Protein AF-A0A7V0SCR7-F1 (afdb_monomer_lite)

pLDDT: mean 90.6, std 8.62, range [43.25, 98.62]

Secondary structure (DSSP, 8-state):
-------HHHHHHHHHHHHHHHHHHHHHHHHHHHHHHHHSPP----GGGEEEETTEEEES-HHHHHHHHHH--S--SS-EEEEEPPTT--HHHHHHHHT--HHHHHHH-TT--SS---TT-EEEEESSSEEEEEESSHHHHHHHHHHH-TT---BSS-S-BTTBTT---S-EEEEEETPPPS---HHHHHHHHHHTTS--SSSS-EEEE-SEEEE-SSSSSEEEE-S-EEE--TTPPP--SSS------EEETTTEEE-

Structure (mmCIF, N/CA/C/O backbone):
data_AF-A0A7V0SCR7-F1
#
_entry.id   AF-A0A7V0SCR7-F1
#
loop_
_atom_site.group_PDB
_atom_site.id
_atom_site.type_symbol
_atom_site.label_atom_id
_atom_site.label_alt_id
_atom_site.label_comp_id
_atom_site.label_asym_id
_atom_site.label_entity_id
_atom_site.label_seq_id
_atom_site.pdbx_PDB_ins_code
_atom_site.Cartn_x
_atom_site.Cartn_y
_atom_site.Cartn_z
_atom_site.occupancy
_atom_site.B_iso_or_equiv
_atom_site.auth_seq_id
_atom_site.auth_comp_id
_atom_site.auth_asym_id
_atom_site.auth_atom_id
_atom_site.pdbx_PDB_model_num
ATOM 1 N N . MET A 1 1 ? -61.428 8.147 22.302 1.00 43.25 1 MET A N 1
ATOM 2 C CA . MET A 1 1 ? -60.201 7.477 21.818 1.00 43.25 1 MET A CA 1
ATOM 3 C C . MET A 1 1 ? -59.392 7.058 23.033 1.00 43.25 1 MET A C 1
ATOM 5 O O . MET A 1 1 ? -58.998 7.913 23.813 1.00 43.25 1 MET A O 1
ATOM 9 N N . ASN A 1 2 ? -59.268 5.748 23.244 1.00 49.16 2 ASN A N 1
ATOM 10 C CA . ASN A 1 2 ? -58.712 5.132 24.448 1.00 49.16 2 ASN A CA 1
ATOM 11 C C . ASN A 1 2 ? -57.195 5.351 24.513 1.00 49.16 2 ASN A C 1
ATOM 13 O O . ASN A 1 2 ? -56.444 4.700 23.790 1.00 49.16 2 ASN A O 1
ATOM 17 N N . GLY A 1 3 ? -56.750 6.280 25.360 1.00 61.94 3 GLY A N 1
ATOM 18 C CA . GLY A 1 3 ? -55.342 6.384 25.734 1.00 61.94 3 GLY A CA 1
ATOM 19 C C . GLY A 1 3 ? -54.928 5.171 26.569 1.00 61.94 3 GLY A C 1
ATOM 20 O O . GLY A 1 3 ? -55.723 4.671 27.363 1.00 61.94 3 GLY A O 1
ATOM 21 N N . LEU A 1 4 ? -53.699 4.685 26.376 1.00 66.06 4 LEU A N 1
ATOM 22 C CA . LEU A 1 4 ? -53.120 3.595 27.172 1.00 66.06 4 LEU A CA 1
ATOM 23 C C . LEU A 1 4 ? -53.337 3.852 28.683 1.00 66.06 4 LEU A C 1
ATOM 25 O O . LEU A 1 4 ? -53.069 4.969 29.135 1.00 66.06 4 LEU A O 1
ATOM 29 N N . PRO A 1 5 ? -53.782 2.856 29.478 1.00 78.19 5 PRO A N 1
ATOM 30 C CA . PRO A 1 5 ? -54.104 3.032 30.894 1.00 78.19 5 PRO A CA 1
ATOM 31 C C . PRO A 1 5 ? -52.823 3.065 31.744 1.00 78.19 5 PRO A C 1
ATOM 33 O O . PRO A 1 5 ? -52.526 2.133 32.485 1.00 78.19 5 PRO A O 1
ATOM 36 N N . ILE A 1 6 ? -52.028 4.130 31.607 1.00 84.00 6 ILE A N 1
ATOM 37 C CA . ILE A 1 6 ? -50.783 4.320 32.359 1.00 84.00 6 ILE A CA 1
ATOM 38 C C . ILE A 1 6 ? -51.028 5.332 33.485 1.00 84.00 6 ILE A C 1
ATOM 40 O O . ILE A 1 6 ? -51.294 6.509 33.244 1.00 84.00 6 ILE A O 1
ATOM 44 N N . THR A 1 7 ? -50.923 4.881 34.735 1.00 89.56 7 THR A N 1
ATOM 45 C CA . THR A 1 7 ? -51.079 5.724 35.931 1.00 89.56 7 THR A CA 1
ATOM 46 C C . THR A 1 7 ? -49.854 6.616 36.165 1.00 89.56 7 THR A C 1
ATOM 48 O O . THR A 1 7 ? -48.736 6.296 35.753 1.00 89.56 7 THR A O 1
ATOM 51 N N . ARG A 1 8 ? -50.015 7.723 36.908 1.00 87.44 8 ARG A N 1
ATOM 52 C CA . ARG A 1 8 ? -48.883 8.590 37.307 1.00 87.44 8 ARG A CA 1
ATOM 53 C C . ARG A 1 8 ? -47.791 7.827 38.069 1.00 87.44 8 ARG A C 1
ATOM 55 O O . ARG A 1 8 ? -46.612 8.128 37.892 1.00 87.44 8 ARG A O 1
ATOM 62 N N . TYR A 1 9 ? -48.175 6.828 38.865 1.00 85.88 9 TYR A N 1
ATOM 63 C CA . TYR A 1 9 ? -47.244 5.940 39.564 1.00 85.88 9 TYR A CA 1
ATOM 64 C C . TYR A 1 9 ? -46.409 5.107 38.580 1.00 85.88 9 TYR A C 1
ATOM 66 O O . TYR A 1 9 ? -45.181 5.110 38.664 1.00 85.88 9 TYR A O 1
ATOM 74 N N . GLN A 1 10 ? -47.053 4.476 37.591 1.00 90.12 10 GLN A N 1
ATOM 75 C CA . GLN A 1 10 ? -46.365 3.718 36.538 1.00 90.12 10 GLN A CA 1
ATOM 76 C C . GLN A 1 10 ? -45.422 4.609 35.716 1.00 90.12 10 GLN A C 1
ATOM 78 O O . GLN A 1 10 ? -44.288 4.217 35.455 1.00 90.12 10 GLN A O 1
ATOM 83 N N . ILE A 1 11 ? -45.829 5.841 35.383 1.00 90.44 11 ILE A N 1
ATOM 84 C CA . ILE A 1 11 ? -44.953 6.819 34.711 1.00 90.44 11 ILE A CA 1
ATOM 85 C C . ILE A 1 11 ? -43.717 7.136 35.570 1.00 90.44 11 ILE A C 1
ATOM 87 O O . ILE A 1 11 ? -42.610 7.240 35.040 1.00 90.44 11 ILE A O 1
ATOM 91 N N . GLY A 1 12 ? -43.882 7.287 36.888 1.00 92.12 12 GLY A N 1
ATOM 92 C CA . GLY A 1 12 ? -42.776 7.508 37.825 1.00 92.12 12 GLY A CA 1
ATOM 93 C C . GLY A 1 12 ? -41.778 6.347 37.854 1.00 92.12 12 GLY A C 1
ATOM 94 O O . GLY A 1 12 ? -40.575 6.579 37.734 1.00 92.12 12 GLY A O 1
ATOM 95 N N . GLN A 1 13 ? -42.276 5.109 37.932 1.00 92.94 13 GLN A N 1
ATOM 96 C CA . GLN A 1 13 ? -41.451 3.895 37.901 1.00 92.94 13 GLN A CA 1
ATOM 97 C C . GLN A 1 13 ? -40.692 3.752 36.576 1.00 92.94 13 GLN A C 1
ATOM 99 O O . GLN A 1 13 ? -39.483 3.535 36.584 1.00 92.94 13 GLN A O 1
ATOM 104 N N . ILE A 1 14 ? -41.360 3.978 35.439 1.00 92.31 14 ILE A N 1
ATOM 105 C CA . ILE A 1 14 ? -40.722 3.957 34.114 1.00 92.31 14 ILE A CA 1
ATOM 106 C C . ILE A 1 14 ? -39.592 4.993 34.040 1.0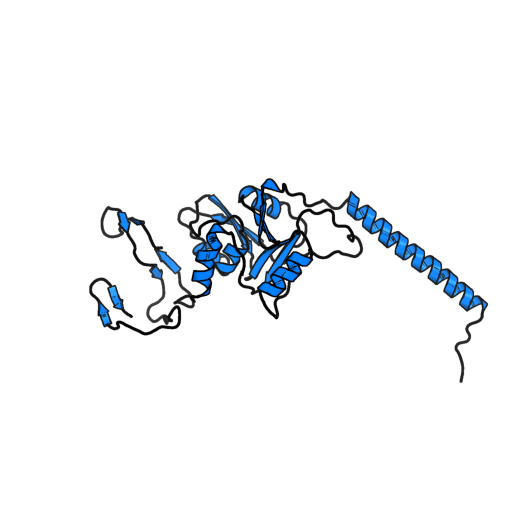0 92.31 14 ILE A C 1
ATOM 108 O O . ILE A 1 14 ? -38.489 4.670 33.602 1.00 92.31 14 ILE A O 1
ATOM 112 N N . LYS A 1 15 ? -39.823 6.228 34.510 1.00 93.25 15 LYS A N 1
ATOM 113 C CA . LYS A 1 15 ? -38.784 7.274 34.544 1.00 93.25 15 LYS A CA 1
ATOM 114 C C . LYS A 1 15 ? -37.595 6.879 35.420 1.00 93.25 15 LYS A C 1
ATOM 116 O O . LYS A 1 15 ? -36.457 7.157 35.047 1.00 93.25 15 LYS A O 1
ATOM 121 N N . LEU A 1 16 ? -37.841 6.252 36.568 1.00 93.44 16 LEU A N 1
ATOM 122 C CA . LEU A 1 16 ? -36.792 5.799 37.478 1.00 93.44 16 LEU A CA 1
ATOM 123 C C . LEU A 1 16 ? -35.962 4.664 36.860 1.00 93.44 16 LEU A C 1
ATOM 125 O O . LEU A 1 16 ? -34.735 4.751 36.838 1.00 93.44 16 LEU A O 1
ATOM 129 N N . MET A 1 17 ? -36.621 3.650 36.292 1.00 94.00 17 MET A N 1
ATOM 130 C CA . MET A 1 17 ? -35.954 2.549 35.591 1.00 94.00 17 MET A CA 1
ATOM 131 C C . MET A 1 17 ? -35.138 3.048 34.398 1.00 94.00 17 MET A C 1
ATOM 133 O O . MET A 1 17 ? -34.000 2.624 34.227 1.00 94.00 17 MET A O 1
ATOM 137 N N . LEU A 1 18 ? -35.668 3.991 33.612 1.00 94.69 18 LEU A N 1
ATOM 138 C CA . LEU A 1 18 ? -34.927 4.620 32.517 1.00 94.69 18 LEU A CA 1
ATOM 139 C C . LEU A 1 18 ? -33.677 5.346 33.023 1.00 94.69 18 LEU A C 1
ATOM 141 O O . LEU A 1 18 ? -32.608 5.177 32.444 1.00 94.69 18 LEU A O 1
ATOM 145 N N . ARG A 1 19 ? -33.776 6.115 34.116 1.00 95.81 19 ARG A N 1
ATOM 146 C CA . ARG A 1 19 ? -32.619 6.810 34.709 1.00 95.81 19 ARG A CA 1
ATOM 147 C C . ARG A 1 19 ? -31.531 5.831 35.141 1.00 95.81 19 ARG A C 1
ATOM 149 O O . ARG A 1 19 ? -30.381 6.007 34.748 1.00 95.81 19 ARG A O 1
ATOM 156 N N . TYR A 1 20 ? -31.878 4.794 35.904 1.00 96.50 20 TYR A N 1
ATOM 157 C CA . TYR A 1 20 ? -30.898 3.793 36.335 1.00 96.50 20 TYR A CA 1
ATOM 158 C C . TYR A 1 20 ? -30.359 2.964 35.171 1.00 96.50 20 TYR A C 1
ATOM 160 O O . TYR A 1 20 ? -29.166 2.680 35.140 1.00 96.50 20 TYR A O 1
ATOM 168 N N . GLY A 1 21 ? -31.196 2.640 34.185 1.00 95.88 21 GLY A N 1
ATOM 169 C CA . GLY A 1 21 ? -30.775 1.967 32.961 1.00 95.88 21 GLY A CA 1
ATOM 170 C C . GLY A 1 21 ? -29.743 2.784 32.185 1.00 95.88 21 GLY A C 1
ATOM 171 O O . GLY A 1 21 ? -28.695 2.259 31.822 1.00 95.88 21 GLY A O 1
ATOM 172 N N . VAL A 1 22 ? -29.980 4.087 31.996 1.00 96.56 22 VAL A N 1
ATOM 173 C CA . VAL A 1 22 ? -29.017 4.996 31.351 1.00 96.56 22 VAL A CA 1
ATOM 174 C C . VAL A 1 22 ? -27.725 5.096 32.162 1.00 96.56 22 VAL A C 1
ATOM 176 O O . VAL A 1 22 ? -26.645 4.989 31.587 1.00 96.56 22 VAL A O 1
ATOM 179 N N . MET A 1 23 ? -27.808 5.242 33.488 1.00 96.19 23 MET A N 1
ATOM 180 C CA . MET A 1 23 ? -26.623 5.281 34.354 1.00 96.19 23 MET A CA 1
ATOM 181 C C . MET A 1 23 ? -25.809 3.986 34.284 1.00 96.19 23 MET A C 1
ATOM 183 O O . MET A 1 23 ? -24.586 4.043 34.183 1.00 96.19 23 MET A O 1
ATOM 187 N N . ALA A 1 24 ? -26.466 2.825 34.284 1.00 96.06 24 ALA A N 1
ATOM 188 C CA . ALA A 1 24 ? -25.807 1.531 34.146 1.00 96.06 24 ALA A CA 1
ATOM 189 C C . ALA A 1 24 ? -25.135 1.385 32.771 1.00 96.06 24 ALA A C 1
ATOM 191 O O . ALA A 1 24 ? -23.988 0.952 32.694 1.00 96.06 24 ALA A O 1
ATOM 192 N N . LEU A 1 25 ? -25.804 1.805 31.691 1.00 95.56 25 LEU A N 1
ATOM 193 C CA . LEU A 1 25 ? -25.227 1.804 30.344 1.00 95.56 25 LEU A CA 1
ATOM 194 C C . LEU A 1 25 ? -24.000 2.717 30.247 1.00 95.56 25 LEU A C 1
ATOM 196 O O . LEU A 1 25 ? -22.981 2.308 29.690 1.00 95.56 25 LEU A O 1
ATOM 200 N N . LEU A 1 26 ? -24.067 3.922 30.820 1.00 94.94 26 LEU A N 1
ATOM 201 C CA . LEU A 1 26 ? -22.923 4.831 30.896 1.00 94.94 26 LEU A CA 1
ATOM 202 C C . LEU A 1 26 ? -21.786 4.216 31.719 1.00 94.94 26 LEU A C 1
ATOM 204 O O . LEU A 1 26 ? -20.639 4.259 31.285 1.00 94.94 26 LEU A O 1
ATOM 208 N N . ALA A 1 27 ? -22.084 3.590 32.860 1.00 95.06 27 ALA A N 1
ATOM 209 C CA . ALA A 1 27 ? -21.079 2.919 33.679 1.00 95.06 27 ALA A CA 1
ATOM 210 C C . ALA A 1 27 ? -20.377 1.793 32.905 1.00 95.06 27 ALA A C 1
ATOM 212 O O . ALA A 1 27 ? -19.150 1.758 32.872 1.00 95.06 27 ALA A O 1
ATOM 213 N N . VAL A 1 28 ? -21.127 0.926 32.216 1.00 95.25 28 VAL A N 1
ATOM 214 C CA . VAL A 1 28 ? -20.565 -0.129 31.353 1.00 95.25 28 VAL A CA 1
ATOM 215 C C . VAL A 1 28 ? -19.709 0.472 30.238 1.00 95.25 28 VAL A C 1
ATOM 217 O O . VAL A 1 28 ? -18.611 -0.015 29.974 1.00 95.25 28 VAL A O 1
ATOM 220 N N . PHE A 1 29 ? -20.171 1.553 29.608 1.00 92.75 29 PHE A N 1
ATOM 221 C CA . PHE A 1 29 ? -19.419 2.269 28.581 1.00 92.75 29 PHE A CA 1
ATOM 222 C C . PHE A 1 29 ? -18.075 2.803 29.105 1.00 92.75 29 PHE A C 1
ATOM 224 O O . PHE A 1 29 ? -17.031 2.532 28.504 1.00 92.75 29 PHE A O 1
ATOM 231 N N . PHE A 1 30 ? -18.070 3.520 30.232 1.00 92.69 30 PHE A N 1
ATOM 232 C CA . PHE A 1 30 ? -16.849 4.080 30.818 1.00 92.69 30 PHE A CA 1
ATOM 233 C C . PHE A 1 30 ? -15.910 2.991 31.341 1.00 92.69 30 PHE A C 1
ATOM 235 O O . PHE A 1 30 ? -14.725 3.008 31.010 1.00 92.69 30 PHE A O 1
ATOM 242 N N . LEU A 1 31 ? -16.429 2.009 32.085 1.00 94.06 31 LEU A N 1
ATOM 243 C CA . LEU A 1 31 ? -15.642 0.882 32.592 1.00 94.06 31 LEU A CA 1
ATOM 244 C C . LEU A 1 31 ? -15.024 0.075 31.450 1.00 94.06 31 LEU A C 1
ATOM 246 O O . LEU A 1 31 ? -13.850 -0.277 31.523 1.00 94.06 31 LEU A O 1
ATOM 250 N N . GLY A 1 32 ? -15.770 -0.160 30.369 1.00 91.38 32 GLY A N 1
ATOM 251 C CA . GLY A 1 32 ? -15.252 -0.835 29.184 1.00 91.38 32 GLY A CA 1
ATOM 252 C C . GLY A 1 32 ? -14.115 -0.061 28.508 1.00 91.38 32 GLY A C 1
ATOM 253 O O . GLY A 1 32 ? -13.118 -0.667 28.124 1.00 91.38 32 GLY A O 1
ATOM 254 N N . ASN A 1 33 ? -14.208 1.272 28.415 1.00 92.12 33 ASN A N 1
ATOM 255 C CA . ASN A 1 33 ? -13.116 2.103 27.890 1.00 92.12 33 ASN A CA 1
ATOM 256 C C . ASN A 1 33 ? -11.888 2.121 28.819 1.00 92.12 33 ASN A C 1
ATOM 258 O O . ASN A 1 33 ? -10.761 2.060 28.333 1.00 92.12 33 ASN A O 1
ATOM 262 N N . ILE A 1 34 ? -12.076 2.159 30.143 1.00 90.69 34 ILE A N 1
ATOM 263 C CA . ILE A 1 34 ? -10.973 2.066 31.116 1.00 90.69 34 ILE A CA 1
ATOM 264 C C . ILE A 1 34 ? -10.284 0.703 31.009 1.00 90.69 34 ILE A C 1
ATOM 266 O O . ILE A 1 34 ? -9.062 0.635 30.889 1.00 90.69 34 ILE A O 1
ATOM 270 N N . ALA A 1 35 ? -11.061 -0.381 30.988 1.00 90.19 35 ALA A N 1
ATOM 271 C CA . ALA A 1 35 ? -10.536 -1.727 30.800 1.00 90.19 35 ALA A CA 1
ATOM 272 C C . ALA A 1 35 ? -9.748 -1.826 29.486 1.00 90.19 35 ALA A C 1
ATOM 274 O O . ALA A 1 35 ? -8.640 -2.358 29.468 1.00 90.19 35 ALA A O 1
ATOM 275 N N . ALA A 1 36 ? -10.257 -1.246 28.399 1.00 87.25 36 ALA A N 1
ATOM 276 C CA . ALA A 1 36 ? -9.547 -1.217 27.130 1.00 87.25 36 ALA A CA 1
ATOM 277 C C . ALA A 1 36 ? -8.198 -0.480 27.205 1.00 87.25 36 ALA A C 1
ATOM 279 O O . ALA A 1 36 ? -7.220 -0.968 26.647 1.00 87.25 36 ALA A O 1
ATOM 280 N N . LEU A 1 37 ? -8.109 0.647 27.920 1.00 87.19 37 LEU A N 1
ATOM 281 C CA . LEU A 1 37 ? -6.851 1.391 28.103 1.00 87.19 37 LEU A CA 1
ATOM 282 C C . LEU A 1 37 ? -5.767 0.595 28.852 1.00 87.19 37 LEU A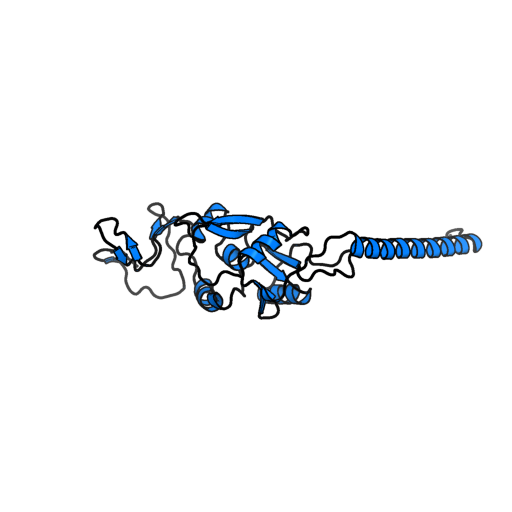 C 1
ATOM 284 O O . LEU A 1 37 ? -4.573 0.856 28.653 1.00 87.19 37 LEU A O 1
ATOM 288 N N . ILE A 1 38 ? -6.186 -0.335 29.715 1.00 87.44 38 ILE A N 1
ATOM 289 C CA . ILE A 1 38 ? -5.314 -1.158 30.561 1.00 87.44 38 ILE A CA 1
ATOM 290 C C . ILE A 1 38 ? -4.929 -2.460 29.852 1.00 87.44 38 ILE A C 1
ATOM 292 O O . ILE A 1 38 ? -3.752 -2.809 29.808 1.00 87.44 38 ILE A O 1
ATOM 296 N N . PHE A 1 39 ? -5.908 -3.177 29.298 1.00 87.69 39 PHE A N 1
ATOM 297 C CA . PHE A 1 39 ? -5.723 -4.552 28.831 1.00 87.69 39 PHE A CA 1
ATOM 298 C C . PHE A 1 39 ? -5.424 -4.675 27.336 1.00 87.69 39 PHE A C 1
ATOM 300 O O . PHE A 1 39 ? -4.856 -5.683 26.914 1.00 87.69 39 PHE A O 1
ATOM 307 N N . ILE A 1 40 ? -5.786 -3.687 26.511 1.00 83.25 40 ILE A N 1
ATOM 308 C CA . ILE A 1 40 ? -5.491 -3.751 25.077 1.00 83.25 40 ILE A CA 1
ATOM 309 C C . ILE A 1 40 ? -4.049 -3.310 24.848 1.00 83.25 40 ILE A C 1
ATOM 311 O O . ILE A 1 40 ? -3.628 -2.223 25.250 1.00 83.25 40 ILE A O 1
ATOM 315 N N . LYS A 1 41 ? -3.285 -4.180 24.181 1.00 86.44 41 LYS A N 1
ATOM 316 C CA . LYS A 1 41 ? -1.908 -3.896 23.779 1.00 86.44 41 LYS A CA 1
ATOM 317 C C . LYS A 1 41 ? -1.887 -2.645 22.900 1.00 86.44 41 LYS A C 1
ATOM 319 O O . LYS A 1 41 ? -2.690 -2.511 21.992 1.00 86.44 41 LYS A O 1
ATOM 324 N N . LYS A 1 42 ? -0.956 -1.733 23.159 1.00 89.94 42 LYS A N 1
ATOM 325 C CA . LYS A 1 42 ? -0.821 -0.491 22.385 1.00 89.94 42 LYS A CA 1
ATOM 326 C C . LYS A 1 42 ? 0.145 -0.708 21.228 1.00 89.94 42 LYS A C 1
ATOM 328 O O . LYS A 1 42 ? 1.129 -1.441 21.371 1.00 89.94 42 LYS A O 1
ATOM 333 N N . ILE A 1 43 ? -0.114 -0.065 20.100 1.00 92.94 43 ILE A N 1
ATOM 334 C CA . ILE A 1 43 ? 0.844 0.047 19.003 1.00 92.94 43 ILE A CA 1
ATOM 335 C C . ILE A 1 43 ? 1.749 1.240 19.288 1.00 92.94 43 ILE A C 1
ATOM 337 O O . ILE A 1 43 ? 1.304 2.383 19.241 1.00 92.94 43 ILE A O 1
ATOM 341 N N . ARG A 1 44 ? 3.019 0.954 19.586 1.00 92.50 44 ARG A N 1
ATOM 342 C CA . ARG A 1 44 ? 4.060 1.964 19.784 1.00 92.50 44 ARG A CA 1
ATOM 343 C C . ARG A 1 44 ? 5.085 1.901 18.670 1.00 92.50 44 ARG A C 1
ATOM 345 O O . ARG A 1 44 ? 5.545 0.808 18.334 1.00 92.50 44 ARG A O 1
ATOM 352 N N . VAL A 1 45 ? 5.436 3.055 18.115 1.00 93.44 45 VAL A N 1
ATOM 353 C CA . VAL A 1 45 ? 6.391 3.169 17.010 1.00 93.44 45 VAL A CA 1
ATOM 354 C C . VAL A 1 45 ? 7.360 4.304 17.306 1.00 93.44 45 VAL A C 1
ATOM 356 O O . VAL A 1 45 ? 6.949 5.395 17.678 1.00 93.44 45 VAL A O 1
ATOM 359 N N . ASN A 1 46 ? 8.657 4.046 17.142 1.00 92.56 46 ASN A N 1
ATOM 360 C CA . ASN A 1 46 ? 9.665 5.090 17.280 1.00 92.56 46 ASN A CA 1
ATOM 361 C C . ASN A 1 46 ? 9.539 6.076 16.098 1.00 92.56 46 ASN A C 1
ATOM 363 O O . ASN A 1 46 ? 9.650 5.629 14.949 1.00 92.56 46 ASN A O 1
ATOM 367 N N . PRO A 1 47 ? 9.322 7.383 16.348 1.00 89.75 47 PRO A N 1
ATOM 368 C CA . PRO A 1 47 ? 9.175 8.379 15.289 1.00 89.75 47 PRO A CA 1
ATOM 369 C C . PRO A 1 47 ? 10.405 8.493 14.379 1.00 89.75 47 PRO A C 1
ATOM 371 O O . PRO A 1 47 ? 10.250 8.842 13.218 1.00 89.75 47 PRO A O 1
ATOM 374 N N . GLU A 1 48 ? 11.598 8.093 14.827 1.00 92.62 48 GLU A N 1
ATOM 375 C CA . GLU A 1 48 ? 12.820 8.089 14.000 1.00 92.62 48 GLU A CA 1
ATOM 376 C C . GLU A 1 48 ? 12.781 7.082 12.829 1.00 92.62 48 GLU A C 1
ATOM 378 O O . GLU A 1 48 ? 13.624 7.106 11.930 1.00 92.62 48 GLU A O 1
ATOM 383 N N . HIS A 1 49 ? 11.821 6.151 12.823 1.00 92.56 49 HIS A N 1
ATOM 384 C CA . HIS A 1 49 ? 11.714 5.106 11.797 1.00 92.56 49 HIS A CA 1
ATOM 385 C C . HIS A 1 49 ? 10.714 5.424 10.683 1.00 92.56 49 HIS A C 1
ATOM 387 O O . HIS A 1 49 ? 10.568 4.623 9.751 1.00 92.56 49 HIS A O 1
ATOM 393 N N . TYR A 1 50 ? 10.045 6.577 10.742 1.00 94.81 50 TYR A N 1
ATOM 394 C CA . TYR A 1 50 ? 9.191 7.058 9.665 1.00 94.81 50 TYR A CA 1
ATOM 395 C C . TYR A 1 50 ? 9.276 8.574 9.502 1.00 94.81 50 TYR A C 1
ATOM 397 O O . TYR A 1 50 ? 9.585 9.313 10.424 1.00 94.81 50 TYR A O 1
ATOM 405 N N . VAL A 1 51 ? 8.963 9.046 8.303 1.00 94.19 51 VAL A N 1
ATOM 406 C CA . VAL A 1 51 ? 8.822 10.472 8.008 1.00 94.19 51 VAL A CA 1
ATOM 407 C C . VAL A 1 51 ? 7.386 10.760 7.612 1.00 94.19 51 VAL A C 1
ATOM 409 O O . VAL A 1 51 ? 6.764 9.975 6.894 1.00 94.19 51 VAL A O 1
ATOM 412 N N . ILE A 1 52 ? 6.842 11.882 8.073 1.00 93.31 52 ILE A N 1
ATOM 413 C CA . ILE A 1 52 ? 5.519 12.329 7.642 1.00 93.31 52 ILE A CA 1
ATOM 414 C C . ILE A 1 52 ? 5.678 13.069 6.318 1.00 93.31 52 ILE A C 1
ATOM 416 O O . ILE A 1 52 ? 6.381 14.075 6.233 1.00 93.31 52 ILE A O 1
ATOM 420 N N . ARG A 1 53 ? 4.996 12.589 5.280 1.00 92.00 53 ARG A N 1
ATOM 421 C CA . ARG A 1 53 ? 4.946 13.231 3.965 1.00 92.00 53 ARG A CA 1
ATOM 422 C C . ARG A 1 53 ? 3.502 13.388 3.537 1.00 92.00 53 ARG A C 1
ATOM 424 O O . ARG A 1 53 ? 2.762 12.411 3.519 1.00 92.00 53 ARG A O 1
ATOM 431 N N . GLU A 1 54 ? 3.100 14.613 3.205 1.00 90.69 54 GLU A N 1
ATOM 432 C CA . GLU A 1 54 ? 1.701 14.942 2.889 1.00 90.69 54 GLU A CA 1
ATOM 433 C C . GLU A 1 54 ? 0.717 14.511 3.996 1.00 90.69 54 GLU A C 1
ATOM 435 O O . GLU A 1 54 ? -0.454 14.234 3.736 1.00 90.69 54 GLU A O 1
ATOM 440 N N . GLY A 1 55 ? 1.181 14.460 5.253 1.00 88.25 55 GLY A N 1
ATOM 441 C CA . GLY A 1 55 ? 0.424 13.937 6.397 1.00 88.25 55 GLY A CA 1
ATOM 442 C C . GLY A 1 55 ? 0.246 12.423 6.392 1.00 88.25 55 GLY A C 1
ATOM 443 O O . GLY A 1 55 ? -0.742 11.937 6.912 1.00 88.25 55 GLY A O 1
ATOM 444 N N . VAL A 1 56 ? 1.141 11.673 5.753 1.00 92.12 56 VAL A N 1
ATOM 445 C CA . VAL A 1 56 ? 1.136 10.211 5.788 1.00 92.12 56 VAL A CA 1
ATOM 446 C C . VAL A 1 56 ? 2.488 9.711 6.298 1.00 92.12 56 VAL A C 1
ATOM 448 O O . VAL A 1 56 ? 3.520 10.148 5.784 1.00 92.12 56 VAL A O 1
ATOM 451 N N . PRO A 1 57 ? 2.512 8.794 7.278 1.00 94.88 57 PRO A N 1
ATOM 452 C CA . PRO A 1 57 ? 3.731 8.134 7.734 1.00 94.88 57 PRO A CA 1
ATOM 453 C C . PRO A 1 57 ? 4.344 7.217 6.661 1.00 94.88 57 PRO A C 1
ATOM 455 O O . PRO A 1 57 ? 3.734 6.230 6.242 1.00 94.88 57 PRO A O 1
ATOM 458 N N . PHE A 1 58 ? 5.584 7.500 6.258 1.00 95.75 58 PHE A N 1
ATOM 459 C CA . PHE A 1 58 ? 6.398 6.656 5.381 1.00 95.75 58 PHE A CA 1
ATOM 460 C C . PHE A 1 58 ? 7.595 6.100 6.144 1.00 95.75 58 PHE A C 1
ATOM 462 O O . PHE A 1 58 ? 8.493 6.844 6.531 1.00 95.75 58 PHE A O 1
ATOM 469 N N . PHE A 1 59 ? 7.621 4.784 6.343 1.00 96.69 59 PHE A N 1
ATOM 470 C CA . PHE A 1 59 ? 8.732 4.122 7.021 1.00 96.69 59 PHE A CA 1
ATOM 471 C C . PHE A 1 59 ? 9.995 4.145 6.166 1.00 96.69 59 PHE A C 1
ATOM 473 O O . PHE A 1 59 ? 9.929 3.941 4.957 1.00 96.69 59 PHE A O 1
ATOM 480 N N . SER A 1 60 ? 11.143 4.349 6.805 1.00 92.56 60 SER A N 1
ATOM 481 C CA . SER A 1 60 ? 12.460 4.330 6.159 1.00 92.56 60 SER A CA 1
ATOM 482 C C . SER A 1 60 ? 13.152 2.967 6.269 1.00 92.56 60 SER A C 1
ATOM 484 O O . SER A 1 60 ? 13.942 2.607 5.398 1.00 92.56 60 SER A O 1
ATOM 486 N N . SER A 1 61 ? 12.832 2.191 7.310 1.00 93.56 61 SER A N 1
ATOM 487 C CA . SER A 1 61 ? 13.418 0.876 7.582 1.00 93.56 61 SER A CA 1
ATOM 488 C C . SER A 1 61 ? 12.452 -0.261 7.252 1.00 93.56 61 SER A C 1
ATOM 490 O O . SER A 1 61 ? 11.342 -0.328 7.785 1.00 93.56 61 SER A O 1
ATOM 492 N N . SER A 1 62 ? 12.914 -1.193 6.412 1.00 95.12 62 SER A N 1
ATOM 493 C CA . SER A 1 62 ? 12.233 -2.466 6.147 1.00 95.12 62 SER A CA 1
ATOM 494 C C . SER A 1 62 ? 12.014 -3.245 7.443 1.00 95.12 62 SER A C 1
ATOM 496 O O . SER A 1 62 ? 10.894 -3.645 7.743 1.00 95.12 62 SER A O 1
ATOM 498 N N . ASP A 1 63 ? 13.060 -3.446 8.243 1.00 94.94 63 ASP A N 1
ATOM 499 C CA . ASP A 1 63 ? 12.996 -4.361 9.385 1.00 94.94 63 ASP A CA 1
ATOM 500 C C . ASP A 1 63 ? 12.020 -3.890 10.464 1.00 94.94 63 ASP A C 1
ATOM 502 O O . ASP A 1 63 ? 11.221 -4.690 10.957 1.00 94.94 63 ASP A O 1
ATOM 506 N N . GLU A 1 64 ? 12.009 -2.590 10.765 1.00 95.88 64 GLU A N 1
ATOM 507 C CA . GLU A 1 64 ? 11.074 -2.011 11.735 1.00 95.88 64 GLU A CA 1
ATOM 508 C C . GLU A 1 64 ? 9.633 -2.050 11.222 1.00 95.88 64 GLU A C 1
ATOM 510 O O . GLU A 1 64 ? 8.720 -2.421 11.964 1.00 95.88 64 GLU A O 1
ATOM 515 N N . TYR A 1 65 ? 9.413 -1.775 9.932 1.00 97.38 65 TYR A N 1
ATOM 516 C CA . TYR A 1 65 ? 8.085 -1.897 9.334 1.00 97.38 65 TYR A CA 1
ATOM 517 C C . TYR A 1 65 ? 7.574 -3.344 9.350 1.00 97.38 65 TYR A C 1
ATOM 519 O O . TYR A 1 65 ? 6.436 -3.610 9.742 1.00 97.38 65 TYR A O 1
ATOM 527 N N . ILE A 1 66 ? 8.420 -4.310 8.987 1.00 97.69 66 ILE A N 1
ATOM 528 C CA . ILE A 1 66 ? 8.079 -5.736 9.009 1.00 97.69 66 ILE A CA 1
ATOM 529 C C . ILE A 1 66 ? 7.815 -6.212 10.443 1.00 97.69 66 ILE A C 1
ATOM 531 O O . ILE A 1 66 ? 6.864 -6.963 10.678 1.00 97.69 66 ILE A O 1
ATOM 535 N N . LYS A 1 67 ? 8.612 -5.768 11.418 1.00 96.81 67 LYS A N 1
ATOM 536 C CA . LYS A 1 67 ? 8.403 -6.053 12.844 1.00 96.81 67 LYS A CA 1
ATOM 537 C C . LYS A 1 67 ? 7.080 -5.477 13.342 1.00 96.81 67 LYS A C 1
ATOM 539 O O . LYS A 1 67 ? 6.370 -6.170 14.074 1.00 96.81 67 LYS A O 1
ATOM 544 N N . LEU A 1 68 ? 6.725 -4.262 12.926 1.00 96.75 68 LEU A N 1
ATOM 545 C CA . LEU A 1 68 ? 5.435 -3.653 13.231 1.00 96.75 68 LEU A CA 1
ATOM 546 C C . LEU A 1 68 ? 4.289 -4.491 12.653 1.00 96.75 68 LEU A C 1
ATOM 548 O O . LEU A 1 68 ? 3.401 -4.880 13.404 1.00 96.75 68 LEU A O 1
ATOM 552 N N . ILE A 1 69 ? 4.342 -4.842 11.366 1.00 97.31 69 ILE A N 1
ATOM 553 C CA . ILE A 1 69 ? 3.305 -5.643 10.691 1.00 97.31 69 ILE A CA 1
ATOM 554 C C . ILE A 1 69 ? 3.123 -7.012 11.362 1.00 97.31 69 ILE A C 1
ATOM 556 O O . ILE A 1 69 ? 1.990 -7.435 11.575 1.00 97.31 69 ILE A O 1
ATOM 560 N N . LYS A 1 70 ? 4.210 -7.689 11.757 1.00 96.25 70 LYS A N 1
ATOM 561 C CA . LYS A 1 70 ? 4.143 -8.981 12.470 1.00 96.25 70 LYS A CA 1
ATOM 562 C C . LYS A 1 70 ? 3.469 -8.890 13.837 1.00 96.25 70 LYS A C 1
ATOM 564 O O . LYS A 1 70 ? 2.800 -9.831 14.246 1.00 96.25 70 LYS A O 1
ATOM 569 N N . ASN A 1 71 ? 3.685 -7.787 14.552 1.00 94.69 71 ASN A N 1
ATOM 570 C CA . ASN A 1 71 ? 3.157 -7.572 15.900 1.00 94.69 71 ASN A CA 1
ATOM 571 C C . ASN A 1 71 ? 1.837 -6.785 15.910 1.00 94.69 71 ASN A C 1
ATOM 573 O O . ASN A 1 71 ? 1.300 -6.489 16.985 1.00 94.69 71 ASN A O 1
ATOM 577 N N . TYR A 1 72 ? 1.324 -6.427 14.731 1.00 95.19 72 TYR A N 1
ATOM 578 C CA . TYR A 1 72 ? 0.099 -5.666 14.584 1.00 95.19 72 TYR A CA 1
ATOM 579 C C . TYR A 1 72 ? -1.104 -6.563 14.866 1.00 95.19 72 TYR A C 1
ATOM 581 O O . TYR A 1 72 ? -1.348 -7.551 14.179 1.00 95.19 72 TYR A O 1
ATOM 589 N N . HIS A 1 73 ? -1.857 -6.217 15.904 1.00 91.88 73 HIS A N 1
ATOM 590 C CA . HIS A 1 73 ? -2.938 -7.047 16.435 1.00 91.88 73 HIS A CA 1
ATOM 591 C C . HIS A 1 73 ? -4.332 -6.515 16.068 1.00 91.88 73 HIS A C 1
ATOM 593 O O . HIS A 1 73 ? -5.340 -7.125 16.417 1.00 91.88 73 HIS A O 1
ATOM 599 N N . HIS A 1 74 ? -4.402 -5.394 15.348 1.00 92.81 74 HIS A N 1
ATOM 600 C CA . HIS A 1 74 ? -5.649 -4.887 14.784 1.00 92.81 74 HIS A CA 1
ATOM 601 C C . HIS A 1 74 ? -5.835 -5.371 13.350 1.00 92.81 74 HIS A C 1
ATOM 603 O O . HIS A 1 74 ? -4.893 -5.773 12.663 1.00 92.81 74 HIS A O 1
ATOM 609 N N . ARG A 1 75 ? -7.066 -5.293 12.847 1.00 94.81 75 ARG A N 1
ATOM 610 C CA . ARG A 1 75 ? -7.324 -5.631 11.446 1.00 94.81 75 ARG A CA 1
ATOM 611 C C . ARG A 1 75 ? -6.766 -4.558 10.510 1.00 94.81 75 ARG A C 1
ATOM 613 O O . ARG A 1 75 ? -7.297 -3.456 10.453 1.00 94.81 75 ARG A O 1
ATOM 620 N N . ILE A 1 76 ? -5.787 -4.927 9.687 1.00 96.69 76 ILE A N 1
ATOM 621 C CA . ILE A 1 76 ? -5.194 -4.060 8.648 1.00 96.69 76 ILE A CA 1
ATOM 622 C C . ILE A 1 76 ? -6.211 -3.659 7.563 1.00 96.69 76 ILE A C 1
ATOM 624 O O . ILE A 1 76 ? -6.136 -2.574 7.001 1.00 96.69 76 ILE A O 1
ATOM 628 N N . GLY A 1 77 ? -7.186 -4.528 7.276 1.00 96.19 77 GLY A N 1
ATOM 629 C CA . GLY A 1 77 ? -8.193 -4.301 6.231 1.00 96.19 77 GLY A CA 1
ATOM 630 C C . GLY A 1 77 ? -8.016 -5.157 4.977 1.00 96.19 77 GLY A C 1
ATOM 631 O O . GLY A 1 77 ? -8.957 -5.236 4.193 1.00 96.19 77 GLY A O 1
ATOM 632 N N . ALA A 1 78 ? -6.883 -5.854 4.860 1.00 97.06 78 ALA A N 1
ATOM 633 C CA . ALA A 1 78 ? -6.604 -6.911 3.889 1.00 97.06 78 ALA A CA 1
ATOM 634 C C . ALA A 1 78 ? -5.837 -8.060 4.562 1.00 97.06 78 ALA A C 1
ATOM 636 O O . ALA A 1 78 ? -5.200 -7.869 5.603 1.00 97.06 78 ALA A O 1
ATOM 637 N N . LYS A 1 79 ? -5.869 -9.254 3.958 1.00 97.75 79 LYS A N 1
ATOM 638 C CA . LYS A 1 79 ? -4.922 -10.321 4.311 1.00 97.75 79 LYS A CA 1
ATOM 639 C C . LYS A 1 79 ? -3.553 -9.940 3.753 1.00 97.75 79 LYS A C 1
ATOM 641 O O . LYS A 1 79 ? -3.450 -9.643 2.565 1.00 97.75 79 LYS A O 1
ATOM 646 N N . VAL A 1 80 ? -2.522 -9.971 4.589 1.00 97.88 80 VAL A N 1
ATOM 647 C CA . VAL A 1 80 ? -1.144 -9.645 4.202 1.00 97.88 80 VAL A CA 1
ATOM 648 C C . VAL A 1 80 ? -0.234 -10.844 4.424 1.00 97.88 80 VAL A C 1
ATOM 650 O O . VAL A 1 80 ? -0.436 -11.624 5.354 1.00 97.88 80 VAL A O 1
ATOM 653 N N . VAL A 1 81 ? 0.766 -10.989 3.563 1.00 98.19 81 VAL A N 1
ATOM 654 C CA . VAL A 1 81 ? 1.835 -11.980 3.689 1.00 98.19 81 VAL A CA 1
ATOM 655 C C . VAL A 1 81 ? 3.164 -11.244 3.703 1.00 98.19 81 VAL A C 1
ATOM 657 O O . VAL A 1 81 ? 3.343 -10.269 2.980 1.00 98.19 81 VAL A O 1
ATOM 660 N N . ILE A 1 82 ? 4.099 -11.710 4.524 1.00 98.50 82 ILE A N 1
ATOM 661 C CA . ILE A 1 82 ? 5.477 -11.228 4.488 1.00 98.50 82 ILE A CA 1
ATOM 662 C C . ILE A 1 82 ? 6.257 -12.176 3.593 1.00 98.50 82 ILE A C 1
ATOM 664 O O . ILE A 1 82 ? 6.381 -13.362 3.897 1.00 98.50 82 ILE A O 1
ATOM 668 N N . HIS A 1 83 ? 6.755 -11.651 2.485 1.00 98.12 83 HIS A N 1
ATOM 669 C CA . HIS A 1 83 ? 7.521 -12.402 1.510 1.00 98.12 83 HIS A CA 1
ATOM 670 C C . HIS A 1 83 ? 8.997 -12.026 1.600 1.00 98.12 83 HIS A C 1
ATOM 672 O O . HIS A 1 83 ? 9.337 -10.847 1.672 1.00 98.12 83 HIS A O 1
ATOM 678 N N . THR A 1 84 ? 9.861 -13.036 1.595 1.00 97.94 84 THR A N 1
ATOM 679 C CA . THR A 1 84 ? 11.313 -12.875 1.505 1.00 97.94 84 THR A CA 1
ATOM 680 C C . THR A 1 84 ? 11.739 -13.068 0.057 1.00 97.94 84 THR A C 1
ATOM 682 O O . THR A 1 84 ? 11.499 -14.140 -0.499 1.00 97.94 84 THR A O 1
ATOM 685 N N . MET A 1 85 ? 12.357 -12.036 -0.518 1.00 95.00 85 MET A N 1
ATOM 686 C CA . MET A 1 85 ? 12.845 -12.024 -1.896 1.00 95.00 85 MET A CA 1
ATOM 687 C C . MET A 1 85 ? 13.916 -13.099 -2.097 1.00 95.00 85 MET A C 1
ATOM 689 O O . MET A 1 85 ? 14.876 -13.177 -1.324 1.00 95.00 85 MET A O 1
ATOM 693 N N . ARG A 1 86 ? 13.760 -13.918 -3.138 1.00 93.69 86 ARG A N 1
ATOM 694 C CA . ARG A 1 86 ? 14.763 -14.907 -3.555 1.00 93.69 86 ARG A CA 1
ATOM 695 C C . ARG A 1 86 ? 15.858 -14.260 -4.403 1.00 93.69 86 ARG A C 1
ATOM 697 O O . ARG A 1 86 ? 15.684 -13.162 -4.930 1.00 93.69 86 ARG A O 1
ATOM 704 N N . MET A 1 87 ? 16.971 -14.970 -4.571 1.00 88.69 87 MET A N 1
ATOM 705 C CA . MET A 1 87 ? 18.024 -14.587 -5.510 1.00 88.69 87 MET A CA 1
ATOM 706 C C . MET A 1 87 ? 17.437 -14.367 -6.916 1.00 88.69 87 MET A C 1
ATOM 708 O O . MET A 1 87 ? 16.727 -15.229 -7.435 1.00 88.69 87 MET A O 1
ATOM 712 N N . GLY A 1 88 ? 17.692 -13.194 -7.502 1.00 83.88 88 GLY A N 1
ATOM 713 C CA . GLY A 1 88 ? 17.214 -12.812 -8.839 1.00 83.88 88 GLY A CA 1
ATOM 714 C C . GLY A 1 88 ? 15.707 -12.538 -8.969 1.00 83.88 88 GLY A C 1
ATOM 715 O O . GLY A 1 88 ? 15.264 -12.146 -10.044 1.00 83.88 88 GLY A O 1
ATOM 716 N N . GLU A 1 89 ? 14.906 -12.710 -7.911 1.00 87.38 89 GLU A N 1
ATOM 717 C CA . GLU A 1 89 ? 13.456 -12.473 -7.954 1.00 87.38 89 GLU A CA 1
ATOM 718 C C . GLU A 1 89 ? 13.155 -10.973 -7.976 1.00 87.38 89 GLU A C 1
ATOM 720 O O . GLU A 1 89 ? 13.595 -10.229 -7.097 1.00 87.38 89 GLU A O 1
ATOM 725 N N . SER A 1 90 ? 12.377 -10.518 -8.957 1.00 90.06 90 SER A N 1
ATOM 726 C CA . SER A 1 90 ? 11.950 -9.121 -9.051 1.00 90.06 90 SER A CA 1
ATOM 727 C C . SER A 1 90 ? 10.643 -8.869 -8.292 1.00 90.06 90 SER A C 1
ATOM 729 O O . SER A 1 90 ? 9.860 -9.784 -8.028 1.00 90.06 90 SER A O 1
ATOM 731 N N . TYR A 1 91 ? 10.328 -7.603 -7.994 1.00 92.31 91 TYR A N 1
ATOM 732 C CA . TYR A 1 91 ? 9.023 -7.265 -7.414 1.00 92.31 91 TYR A CA 1
ATOM 733 C C . TYR A 1 91 ? 7.848 -7.647 -8.330 1.00 92.31 91 TYR A C 1
ATOM 735 O O . TYR A 1 91 ? 6.766 -7.948 -7.830 1.00 92.31 91 TYR A O 1
ATOM 743 N N . TRP A 1 92 ? 8.039 -7.680 -9.655 1.00 89.00 92 TRP A N 1
ATOM 744 C CA . TRP A 1 92 ? 7.009 -8.133 -10.596 1.00 89.00 92 TRP A CA 1
ATOM 745 C C . TRP A 1 92 ? 6.755 -9.637 -10.504 1.00 89.00 92 TRP A C 1
ATOM 747 O O . TRP A 1 92 ? 5.607 -10.066 -10.635 1.00 89.00 92 TRP A O 1
ATOM 757 N N . ASP A 1 93 ? 7.789 -10.436 -10.241 1.00 89.75 93 ASP A N 1
ATOM 758 C CA . ASP A 1 93 ? 7.638 -11.876 -10.022 1.00 89.75 93 ASP A CA 1
ATOM 759 C C . ASP A 1 93 ? 6.845 -12.151 -8.753 1.00 89.75 93 ASP A C 1
ATOM 761 O O . ASP A 1 93 ? 5.914 -12.963 -8.761 1.00 89.75 93 ASP A O 1
ATOM 765 N N . THR A 1 94 ? 7.136 -11.399 -7.691 1.00 94.00 94 THR A N 1
ATOM 766 C CA . THR A 1 94 ? 6.356 -11.439 -6.457 1.00 94.00 94 THR A CA 1
ATOM 767 C C . THR A 1 94 ? 4.913 -10.999 -6.700 1.00 94.00 94 THR A C 1
ATOM 769 O O . THR A 1 94 ? 3.988 -11.714 -6.318 1.00 94.00 94 THR A O 1
ATOM 772 N N . ALA A 1 95 ? 4.691 -9.872 -7.379 1.00 93.81 95 ALA A N 1
ATOM 773 C CA . ALA A 1 95 ? 3.353 -9.364 -7.692 1.00 93.81 95 ALA A CA 1
ATOM 774 C C . ALA A 1 95 ? 2.514 -10.432 -8.412 1.00 93.81 95 ALA A C 1
ATOM 776 O O . ALA A 1 95 ? 1.423 -10.795 -7.965 1.00 93.81 95 ALA A O 1
ATOM 777 N N . ARG A 1 96 ? 3.094 -11.041 -9.451 1.00 89.81 96 ARG A N 1
ATOM 778 C CA . ARG A 1 96 ? 2.485 -12.129 -10.222 1.00 89.81 96 ARG A CA 1
ATOM 779 C C . ARG A 1 96 ? 2.186 -13.353 -9.359 1.00 89.81 96 ARG A C 1
ATOM 781 O O . ARG A 1 96 ? 1.069 -13.859 -9.394 1.00 89.81 96 ARG A O 1
ATOM 788 N N . ARG A 1 97 ? 3.152 -13.808 -8.552 1.00 93.88 97 ARG A N 1
ATOM 789 C CA . ARG A 1 97 ? 2.999 -14.960 -7.644 1.00 93.88 97 ARG A CA 1
ATOM 790 C C . ARG A 1 97 ? 1.819 -14.779 -6.692 1.00 93.88 97 ARG A C 1
ATOM 792 O O . ARG A 1 97 ? 1.092 -15.733 -6.419 1.00 93.88 97 ARG A O 1
ATOM 799 N N . TYR A 1 98 ? 1.638 -13.569 -6.169 1.00 96.06 98 TYR A N 1
ATOM 800 C CA . TYR A 1 98 ? 0.557 -13.269 -5.236 1.00 96.06 98 TYR A CA 1
ATOM 801 C C . TYR A 1 98 ? -0.733 -12.791 -5.915 1.00 96.06 98 TYR A C 1
ATOM 803 O O . TYR A 1 98 ? -1.709 -12.569 -5.199 1.00 96.06 98 TYR A O 1
ATOM 811 N N . ASN A 1 99 ? -0.761 -12.728 -7.252 1.00 94.00 99 ASN A N 1
ATOM 812 C CA . ASN A 1 99 ? -1.861 -12.214 -8.067 1.00 94.00 99 ASN A CA 1
ATOM 813 C C . ASN A 1 99 ? -2.306 -10.806 -7.640 1.00 94.00 99 ASN A C 1
ATOM 815 O O . ASN A 1 99 ? -3.484 -10.554 -7.393 1.00 94.00 99 ASN A O 1
ATOM 819 N N . VAL A 1 100 ? -1.329 -9.910 -7.516 1.00 95.75 100 VAL A N 1
ATOM 820 C CA . VAL A 1 100 ? -1.527 -8.483 -7.265 1.00 95.75 100 VAL A CA 1
ATOM 821 C C . VAL A 1 100 ? -0.688 -7.670 -8.239 1.00 95.75 100 VAL A C 1
ATOM 823 O O . VAL A 1 100 ? 0.269 -8.158 -8.837 1.00 95.75 100 VAL A O 1
ATOM 826 N N . SER A 1 101 ? -1.035 -6.406 -8.400 1.00 93.06 101 SER A N 1
ATOM 827 C CA . SER A 1 101 ? -0.251 -5.442 -9.148 1.00 93.06 101 SER A CA 1
ATOM 828 C C . SER A 1 101 ? 1.016 -5.044 -8.389 1.00 93.06 101 SER A C 1
ATOM 830 O O . SER A 1 101 ? 1.084 -5.007 -7.159 1.00 93.06 101 SER A O 1
ATOM 832 N N . ILE A 1 102 ? 2.037 -4.665 -9.149 1.00 92.12 102 ILE A N 1
ATOM 833 C CA . ILE A 1 102 ? 3.239 -4.021 -8.609 1.00 92.12 102 ILE A CA 1
ATOM 834 C C . ILE A 1 102 ? 2.903 -2.672 -7.935 1.00 92.12 102 ILE A C 1
ATOM 836 O O . ILE A 1 102 ? 3.603 -2.264 -7.016 1.00 92.12 102 ILE A O 1
ATOM 840 N N . ASP A 1 103 ? 1.799 -2.013 -8.311 1.00 94.62 103 ASP A N 1
ATOM 841 C CA . ASP A 1 103 ? 1.287 -0.810 -7.631 1.00 94.62 103 ASP A CA 1
ATOM 842 C C . ASP A 1 103 ? 0.945 -1.106 -6.164 1.00 94.62 103 ASP A C 1
ATOM 844 O O . ASP A 1 103 ? 1.348 -0.360 -5.272 1.00 94.62 103 ASP A O 1
ATOM 848 N N . THR A 1 104 ? 0.286 -2.238 -5.912 1.00 97.56 104 THR A N 1
ATOM 849 C CA . THR A 1 104 ? -0.025 -2.732 -4.565 1.00 97.56 104 THR A CA 1
ATOM 850 C C . THR A 1 104 ? 1.241 -3.034 -3.761 1.00 97.56 104 THR A C 1
ATOM 852 O O . THR A 1 104 ? 1.317 -2.682 -2.583 1.00 97.56 104 THR A O 1
ATOM 855 N N . ILE A 1 105 ? 2.266 -3.634 -4.383 1.00 97.50 105 ILE A N 1
ATOM 856 C CA . ILE A 1 105 ? 3.555 -3.879 -3.713 1.00 97.50 105 ILE A CA 1
ATOM 857 C C . ILE A 1 105 ? 4.238 -2.561 -3.348 1.00 97.50 105 ILE A C 1
ATOM 859 O O . ILE A 1 105 ? 4.675 -2.407 -2.211 1.00 97.50 105 ILE A O 1
ATOM 863 N N . ILE A 1 106 ? 4.317 -1.601 -4.271 1.00 97.00 106 ILE A N 1
ATOM 864 C CA . ILE A 1 106 ? 4.956 -0.308 -3.995 1.00 97.00 106 ILE A CA 1
ATOM 865 C C . ILE A 1 106 ? 4.211 0.424 -2.870 1.00 97.00 106 ILE A C 1
ATOM 867 O O . ILE A 1 106 ? 4.848 0.924 -1.945 1.00 97.00 106 ILE A O 1
ATOM 871 N N . ALA A 1 107 ? 2.875 0.447 -2.911 1.00 96.94 107 ALA A N 1
ATOM 872 C CA . ALA A 1 107 ? 2.053 1.077 -1.880 1.00 96.94 107 ALA A CA 1
ATOM 873 C C . ALA A 1 107 ? 2.293 0.469 -0.490 1.00 96.94 107 ALA A C 1
ATOM 875 O O . ALA A 1 107 ? 2.480 1.193 0.483 1.00 96.94 107 ALA A O 1
ATOM 876 N N . ALA A 1 108 ? 2.308 -0.864 -0.405 1.00 98.31 108 ALA A N 1
ATOM 877 C CA . ALA A 1 108 ? 2.416 -1.593 0.855 1.00 98.31 108 ALA A CA 1
ATOM 878 C C . ALA A 1 108 ? 3.811 -1.553 1.496 1.00 98.31 108 ALA A C 1
ATOM 880 O O . ALA A 1 108 ? 3.965 -2.006 2.629 1.00 98.31 108 ALA A O 1
ATOM 881 N N . ASN A 1 109 ? 4.827 -1.045 0.795 1.00 98.12 109 ASN A N 1
ATOM 882 C CA . ASN A 1 109 ? 6.215 -1.060 1.250 1.00 98.12 109 ASN A CA 1
ATOM 883 C C . ASN A 1 109 ? 6.819 0.353 1.183 1.00 98.12 109 ASN A C 1
ATOM 885 O O . ASN A 1 109 ? 7.627 0.646 0.300 1.00 98.12 109 ASN A O 1
ATOM 889 N N . PRO A 1 110 ? 6.456 1.250 2.122 1.00 97.19 110 PRO A N 1
ATOM 890 C CA . PRO A 1 110 ? 6.844 2.667 2.084 1.00 97.19 110 PRO A CA 1
ATOM 891 C C . PRO A 1 110 ? 8.359 2.920 2.192 1.00 97.19 110 PRO A C 1
ATOM 893 O O . PRO A 1 110 ? 8.824 4.012 1.867 1.00 97.19 110 PRO A O 1
ATOM 896 N N . PHE A 1 111 ? 9.125 1.910 2.607 1.00 96.31 111 PHE A N 1
ATOM 897 C CA . PHE A 1 111 ? 10.586 1.922 2.702 1.00 96.31 111 PHE A CA 1
ATOM 898 C C . PHE A 1 111 ? 11.293 1.624 1.371 1.00 96.31 111 PHE A C 1
ATOM 900 O O . PHE A 1 111 ? 12.513 1.767 1.283 1.00 96.31 111 PHE A O 1
ATOM 907 N N . LEU A 1 112 ? 10.567 1.209 0.326 1.00 96.38 112 LEU A N 1
ATOM 908 C CA . LEU A 1 112 ? 11.162 1.014 -0.993 1.00 96.38 112 LEU A CA 1
ATOM 909 C C . LEU A 1 112 ? 11.633 2.354 -1.552 1.00 96.38 112 LEU A C 1
ATOM 911 O O . LEU A 1 112 ? 10.849 3.284 -1.702 1.00 96.38 112 LEU A O 1
ATOM 915 N N . THR A 1 113 ? 12.918 2.444 -1.881 1.00 94.56 113 THR A N 1
ATOM 916 C CA . THR A 1 113 ? 13.530 3.646 -2.472 1.00 94.56 113 THR A CA 1
ATOM 917 C C . THR A 1 113 ? 13.943 3.449 -3.929 1.00 94.56 113 THR A C 1
ATOM 919 O O . THR A 1 113 ? 14.199 4.426 -4.624 1.00 94.56 113 THR A O 1
ATOM 922 N N . SER A 1 114 ? 13.958 2.204 -4.405 1.00 91.88 114 SER A N 1
ATOM 923 C CA . SER A 1 114 ? 14.152 1.815 -5.802 1.00 91.88 114 SER A CA 1
ATOM 924 C C . SER A 1 114 ? 13.271 0.598 -6.126 1.00 91.88 114 SER A C 1
ATOM 926 O O . SER A 1 114 ? 12.735 -0.050 -5.224 1.00 91.88 114 SER A O 1
ATOM 928 N N . LEU A 1 115 ? 13.113 0.281 -7.415 1.00 88.62 115 LEU A N 1
ATOM 929 C CA . LEU A 1 115 ? 12.437 -0.943 -7.876 1.00 88.62 115 LEU A CA 1
ATOM 930 C C . LEU A 1 115 ? 13.413 -2.111 -8.089 1.00 88.62 115 LEU A C 1
ATOM 932 O O . LEU A 1 115 ? 13.068 -3.102 -8.728 1.00 88.62 115 LEU A O 1
ATOM 936 N N . SER A 1 116 ? 14.615 -2.005 -7.523 1.00 86.50 116 SER A N 1
ATOM 937 C CA . SER A 1 116 ? 15.595 -3.085 -7.486 1.00 86.50 116 SER A CA 1
ATOM 938 C C . SER A 1 116 ? 15.374 -3.905 -6.220 1.00 86.50 116 SER A C 1
ATOM 940 O O . SER A 1 116 ? 15.424 -3.377 -5.105 1.00 86.50 116 SER A O 1
ATOM 942 N N . SER A 1 117 ? 15.107 -5.194 -6.380 1.00 87.00 117 SER A N 1
ATOM 943 C CA . SER A 1 117 ? 15.024 -6.129 -5.265 1.00 87.00 117 SER A CA 1
ATOM 944 C C . SER A 1 117 ? 16.419 -6.567 -4.823 1.00 87.00 117 SER A C 1
ATOM 946 O O . SER A 1 117 ? 17.365 -6.604 -5.608 1.00 87.00 117 SER A O 1
ATOM 948 N N . ARG A 1 118 ? 16.549 -6.887 -3.536 1.00 89.81 118 ARG A N 1
ATOM 949 C CA . ARG A 1 118 ? 17.744 -7.511 -2.962 1.00 89.81 118 ARG A CA 1
ATOM 950 C C . ARG A 1 118 ? 17.352 -8.858 -2.387 1.00 89.81 118 ARG A C 1
ATOM 952 O O . ARG A 1 118 ? 16.282 -8.980 -1.791 1.00 89.81 118 ARG A O 1
ATOM 959 N N . GLU A 1 119 ? 18.219 -9.846 -2.545 1.00 91.81 119 GLU A N 1
ATOM 960 C CA . GLU A 1 119 ? 18.028 -11.155 -1.928 1.00 91.81 119 GLU A CA 1
ATOM 961 C C . GLU A 1 119 ? 17.861 -11.031 -0.405 1.00 91.81 119 GLU A C 1
ATOM 963 O O . GLU A 1 119 ? 18.491 -10.196 0.244 1.00 91.81 119 GLU A O 1
ATOM 968 N N . GLY A 1 120 ? 16.956 -11.827 0.168 1.00 95.06 120 GLY A N 1
ATOM 969 C CA . GLY A 1 120 ? 16.696 -11.852 1.609 1.00 95.06 120 GLY A CA 1
ATOM 970 C C . GLY A 1 120 ? 15.845 -10.690 2.133 1.00 95.06 120 GLY A C 1
ATOM 971 O O . GLY A 1 120 ? 15.338 -10.760 3.257 1.00 95.06 120 GLY A O 1
ATOM 972 N N . MET A 1 121 ? 15.617 -9.651 1.324 1.00 95.31 121 MET A N 1
ATOM 973 C CA . MET A 1 121 ? 14.758 -8.525 1.680 1.00 95.31 121 MET A CA 1
ATOM 974 C C . MET A 1 121 ? 13.329 -8.996 1.954 1.00 95.31 121 MET A C 1
ATOM 976 O O . MET A 1 121 ? 12.774 -9.811 1.216 1.00 95.31 121 MET A O 1
ATOM 980 N N . LYS A 1 122 ? 12.715 -8.483 3.022 1.00 97.94 122 LYS A N 1
ATOM 981 C CA . LYS A 1 122 ? 11.328 -8.795 3.379 1.00 97.94 122 LYS A CA 1
ATOM 982 C C . LYS A 1 122 ? 10.414 -7.670 2.931 1.00 97.94 122 LYS A C 1
ATOM 984 O O . LYS A 1 122 ? 10.675 -6.508 3.216 1.00 97.94 122 LYS A O 1
ATOM 989 N N . ILE A 1 123 ? 9.318 -8.034 2.283 1.00 98.31 123 ILE A N 1
ATOM 990 C CA . ILE A 1 123 ? 8.274 -7.104 1.863 1.00 98.31 123 ILE A CA 1
ATOM 991 C C . ILE A 1 123 ? 6.900 -7.596 2.300 1.00 98.31 123 ILE A C 1
ATOM 993 O O . ILE A 1 123 ? 6.665 -8.793 2.474 1.00 98.31 123 ILE A O 1
ATOM 997 N N . VAL A 1 124 ? 5.983 -6.657 2.475 1.00 98.62 124 VAL A N 1
ATOM 998 C CA . VAL A 1 124 ? 4.568 -6.901 2.728 1.00 98.62 124 VAL A CA 1
ATOM 999 C C . VAL A 1 124 ? 3.840 -7.015 1.400 1.00 98.62 124 VAL A C 1
ATOM 1001 O O . VAL A 1 124 ? 3.945 -6.145 0.538 1.00 98.62 124 VAL A O 1
ATOM 1004 N N . VAL A 1 125 ? 3.067 -8.083 1.247 1.00 98.56 125 VAL A N 1
ATOM 1005 C CA . VAL A 1 125 ? 2.258 -8.344 0.060 1.00 98.56 125 VAL A CA 1
ATOM 1006 C C . VAL A 1 125 ? 0.803 -8.535 0.489 1.00 98.56 125 VAL A C 1
ATOM 1008 O O . VAL A 1 125 ? 0.460 -9.568 1.076 1.00 98.56 125 VAL A O 1
ATOM 1011 N N . PRO A 1 126 ? -0.073 -7.547 0.243 1.00 98.44 126 PRO A N 1
ATOM 1012 C CA . PRO A 1 126 ? -1.516 -7.740 0.326 1.00 98.44 126 PRO A CA 1
ATOM 1013 C C . PRO A 1 126 ? -1.983 -8.864 -0.612 1.00 98.44 126 PRO A C 1
ATOM 1015 O O . PRO A 1 126 ? -1.399 -9.088 -1.667 1.00 98.44 126 PRO A O 1
ATOM 1018 N N . ARG A 1 127 ? -3.039 -9.592 -0.236 1.00 97.50 127 ARG A N 1
ATOM 1019 C CA . ARG A 1 127 ? -3.641 -10.680 -1.042 1.00 97.50 127 ARG A CA 1
ATOM 1020 C C . ARG A 1 127 ? -4.811 -10.218 -1.915 1.00 97.50 127 ARG A C 1
ATOM 1022 O O . ARG A 1 127 ? -5.600 -11.038 -2.373 1.00 97.50 127 ARG A O 1
ATOM 1029 N N . GLU A 1 128 ? -4.936 -8.915 -2.098 1.00 97.12 128 GLU A N 1
ATOM 1030 C CA . GLU A 1 128 ? -5.874 -8.255 -2.999 1.00 97.12 128 GLU A CA 1
ATOM 1031 C C . GLU A 1 128 ? -5.241 -6.935 -3.452 1.00 97.12 128 GLU A C 1
ATOM 1033 O O . GLU A 1 128 ? -4.410 -6.372 -2.733 1.00 97.12 128 GLU A O 1
ATOM 1038 N N . ASP A 1 129 ? -5.612 -6.453 -4.637 1.00 97.75 129 ASP A N 1
ATOM 1039 C CA . ASP A 1 129 ? -5.106 -5.179 -5.141 1.00 97.75 129 ASP A CA 1
ATOM 1040 C C . ASP A 1 129 ? -5.600 -4.001 -4.306 1.00 97.75 129 ASP A C 1
ATOM 1042 O O . ASP A 1 129 ? -6.758 -3.974 -3.882 1.00 97.75 129 ASP A O 1
ATOM 1046 N N . GLY A 1 130 ? -4.734 -3.014 -4.082 1.00 97.56 130 GLY A N 1
ATOM 1047 C CA . GLY A 1 130 ? -5.082 -1.804 -3.352 1.00 97.56 130 GLY A CA 1
ATOM 1048 C C . GLY A 1 130 ? -3.898 -1.081 -2.720 1.00 97.56 130 GLY A C 1
ATOM 1049 O O . GLY A 1 130 ? -2.738 -1.459 -2.864 1.00 97.56 130 GLY A O 1
ATOM 1050 N N . VAL A 1 131 ? -4.212 -0.035 -1.960 1.00 98.19 131 VAL A N 1
ATOM 1051 C CA . VAL A 1 131 ? -3.228 0.775 -1.231 1.00 98.19 131 VAL A CA 1
ATOM 1052 C C . VAL A 1 131 ? -3.273 0.412 0.245 1.00 98.19 131 VAL A C 1
ATOM 1054 O O . VAL A 1 131 ? -4.282 0.653 0.904 1.00 98.19 131 VAL A O 1
ATOM 1057 N N . LEU A 1 132 ? -2.181 -0.142 0.772 1.00 98.25 132 LEU A N 1
ATOM 1058 C CA . LEU A 1 132 ? -1.955 -0.277 2.210 1.00 98.25 132 LEU A CA 1
ATOM 1059 C C . LEU A 1 132 ? -1.140 0.923 2.696 1.00 98.25 132 LEU A C 1
ATOM 1061 O O . LEU A 1 132 ? -0.066 1.175 2.166 1.00 98.25 132 LEU A O 1
ATOM 1065 N N . MET A 1 133 ? -1.620 1.634 3.714 1.00 96.44 133 MET A N 1
ATOM 1066 C CA . MET A 1 133 ? -0.890 2.749 4.322 1.00 96.44 133 MET A CA 1
ATOM 1067 C C . MET A 1 133 ? -0.969 2.712 5.846 1.00 96.44 133 MET A C 1
ATOM 1069 O O . MET A 1 133 ? -1.955 2.231 6.412 1.00 96.44 133 MET A O 1
ATOM 1073 N N . ALA A 1 134 ? 0.051 3.265 6.499 1.00 96.38 134 ALA A N 1
ATOM 1074 C CA . ALA A 1 134 ? -0.056 3.695 7.885 1.00 96.38 134 ALA A CA 1
ATOM 1075 C C . ALA A 1 134 ? -0.761 5.061 7.947 1.00 96.38 134 ALA A C 1
ATOM 1077 O O . ALA A 1 134 ? -0.645 5.867 7.026 1.00 96.38 134 ALA A O 1
ATOM 1078 N N . ALA A 1 135 ? -1.495 5.307 9.022 1.00 95.12 135 ALA A N 1
ATOM 1079 C CA . ALA A 1 135 ? -2.164 6.560 9.335 1.00 95.12 135 ALA A CA 1
ATOM 1080 C C . ALA A 1 135 ? -1.927 6.866 10.813 1.00 95.12 135 ALA A C 1
ATOM 1082 O O . ALA A 1 135 ? -2.087 5.970 11.650 1.00 95.12 135 ALA A O 1
ATOM 1083 N N . ASP A 1 136 ? -1.554 8.102 11.124 1.00 91.75 136 ASP A N 1
ATOM 1084 C CA . ASP A 1 136 ? -1.418 8.551 12.509 1.00 91.75 136 ASP A CA 1
ATOM 1085 C C . ASP A 1 136 ? -2.770 9.037 13.059 1.00 91.75 136 ASP A C 1
ATOM 1087 O O . ASP A 1 136 ? -3.077 8.858 14.238 1.00 91.75 136 ASP A O 1
ATOM 1091 N N . ASN A 1 137 ? -3.650 9.533 12.181 1.00 91.19 137 ASN A N 1
ATOM 1092 C CA . ASN A 1 137 ? -4.956 10.047 12.565 1.00 91.19 137 ASN A CA 1
ATOM 1093 C C . ASN A 1 137 ? -6.047 9.781 11.497 1.00 91.19 137 ASN A C 1
ATOM 1095 O O . ASN A 1 137 ? -5.801 9.304 10.387 1.00 91.19 137 ASN A O 1
ATOM 1099 N N . LEU A 1 138 ? -7.308 10.098 11.828 1.00 92.12 138 LEU A N 1
ATOM 1100 C CA . LEU A 1 138 ? -8.450 9.918 10.913 1.00 92.12 138 LEU A CA 1
ATOM 1101 C C . LEU A 1 138 ? -8.457 10.889 9.718 1.00 92.12 138 LEU A C 1
ATOM 1103 O O . LEU A 1 138 ? -9.034 10.567 8.674 1.00 92.12 138 LEU A O 1
ATOM 1107 N N . TYR A 1 139 ? -7.842 12.063 9.850 1.00 93.00 139 TYR A N 1
ATOM 1108 C CA . TYR A 1 139 ? -7.677 13.018 8.756 1.00 93.00 139 TYR A CA 1
ATOM 1109 C C . TYR A 1 139 ? -6.735 12.493 7.675 1.00 93.00 139 TYR A C 1
ATOM 1111 O O . TYR A 1 139 ? -6.996 12.763 6.506 1.00 93.00 139 TYR A O 1
ATOM 1119 N N . ASP A 1 140 ? -5.713 11.704 8.001 1.00 94.69 140 ASP A N 1
ATOM 1120 C CA . ASP A 1 140 ? -4.825 11.090 6.999 1.00 94.69 140 ASP A CA 1
ATOM 1121 C C . ASP A 1 140 ? -5.601 10.105 6.124 1.00 94.69 140 ASP A C 1
ATOM 1123 O O . ASP A 1 140 ? -5.469 10.085 4.899 1.00 94.69 140 ASP A O 1
ATOM 1127 N N . VAL A 1 141 ? -6.495 9.340 6.755 1.00 95.44 141 VAL A N 1
ATOM 1128 C CA . VAL A 1 141 ? -7.404 8.410 6.079 1.00 95.44 141 VAL A CA 1
ATOM 1129 C C . VAL A 1 141 ? -8.353 9.166 5.147 1.00 95.44 141 VAL A C 1
ATOM 1131 O O . VAL A 1 141 ? -8.531 8.807 3.983 1.00 95.44 141 VAL A O 1
ATOM 1134 N N . TYR A 1 142 ? -8.946 10.259 5.628 1.00 94.62 142 TYR A N 1
ATOM 1135 C CA . TYR A 1 142 ? -9.808 11.103 4.802 1.00 94.62 142 TYR A CA 1
ATOM 1136 C C . TYR A 1 142 ? -9.045 11.762 3.640 1.00 94.62 142 TYR A C 1
ATOM 1138 O O . TYR A 1 142 ? -9.525 11.778 2.504 1.00 94.62 142 TYR A O 1
ATOM 1146 N N . ARG A 1 143 ? -7.840 12.268 3.905 1.00 94.81 143 ARG A N 1
ATOM 1147 C CA . ARG A 1 143 ? -6.967 12.922 2.929 1.00 94.81 143 ARG A CA 1
ATOM 1148 C C . ARG A 1 143 ? -6.554 11.958 1.829 1.00 94.81 143 ARG A C 1
ATOM 1150 O O . ARG A 1 143 ? -6.747 12.274 0.658 1.00 94.81 143 ARG A O 1
ATOM 1157 N N . MET A 1 144 ? -6.073 10.768 2.189 1.00 95.75 144 MET A N 1
ATOM 1158 C CA . MET A 1 144 ? -5.728 9.743 1.208 1.00 95.75 144 MET A CA 1
ATOM 1159 C C . MET A 1 144 ? -6.956 9.339 0.392 1.00 95.75 144 MET A C 1
ATOM 1161 O O . MET A 1 144 ? -6.878 9.305 -0.830 1.00 95.75 144 MET A O 1
ATOM 1165 N N . LYS A 1 145 ? -8.118 9.123 1.020 1.00 95.94 145 LYS A N 1
ATOM 1166 C CA . LYS A 1 145 ? -9.363 8.843 0.288 1.00 95.94 145 LYS A CA 1
ATOM 1167 C C . LYS A 1 145 ? -9.664 9.918 -0.769 1.00 95.94 145 LYS A C 1
ATOM 1169 O O . LYS A 1 145 ? -10.028 9.579 -1.892 1.00 95.94 145 LYS A O 1
ATOM 1174 N N . LYS A 1 146 ? -9.491 11.203 -0.433 1.00 95.06 146 LYS A N 1
ATOM 1175 C CA . LYS A 1 146 ? -9.678 12.319 -1.376 1.00 95.06 146 LYS A CA 1
ATOM 1176 C C . LYS A 1 146 ? -8.671 12.268 -2.531 1.00 95.06 146 LYS A C 1
ATOM 1178 O O . LYS A 1 146 ? -9.063 12.514 -3.666 1.00 95.06 146 LYS A O 1
ATOM 1183 N N . LEU A 1 147 ? -7.411 11.924 -2.254 1.00 94.50 147 LEU A N 1
ATOM 1184 C CA . LEU A 1 147 ? -6.360 11.787 -3.270 1.00 94.50 147 LEU A CA 1
ATOM 1185 C C . LEU A 1 147 ? -6.591 10.596 -4.208 1.00 94.50 147 LEU A C 1
ATOM 1187 O O . LEU A 1 147 ? -6.381 10.719 -5.410 1.00 94.50 147 LEU A O 1
ATOM 1191 N N . LEU A 1 148 ? -7.031 9.455 -3.673 1.00 95.12 148 LEU A N 1
ATOM 1192 C CA . LEU A 1 148 ? -7.281 8.236 -4.451 1.00 95.12 148 LEU A CA 1
ATOM 1193 C C . LEU A 1 148 ? -8.529 8.344 -5.345 1.00 95.12 148 LEU A C 1
ATOM 1195 O O . LEU A 1 148 ? -8.670 7.571 -6.290 1.00 95.12 148 LEU A O 1
ATOM 1199 N N . GLY A 1 149 ? -9.422 9.296 -5.061 1.00 94.19 149 GLY A N 1
ATOM 1200 C CA . GLY A 1 149 ? -10.577 9.615 -5.892 1.00 94.19 149 GLY A CA 1
ATOM 1201 C C . GLY A 1 149 ? -11.911 9.039 -5.396 1.00 94.19 149 GLY A C 1
ATOM 1202 O O . GLY A 1 149 ? -11.979 8.335 -4.377 1.00 94.19 149 GLY A O 1
ATOM 1203 N N . PRO A 1 150 ? -13.014 9.374 -6.091 1.00 91.38 150 PRO A N 1
ATOM 1204 C CA . PRO A 1 150 ? -14.361 8.971 -5.704 1.00 91.38 150 PRO A CA 1
ATOM 1205 C C . PRO A 1 150 ? -14.544 7.448 -5.771 1.00 91.38 150 PRO A C 1
ATOM 1207 O O . PRO A 1 150 ? -13.918 6.757 -6.566 1.00 91.38 150 PRO A O 1
ATOM 1210 N N . GLY A 1 151 ? -15.416 6.910 -4.915 1.00 89.62 151 GLY A N 1
ATOM 1211 C CA . GLY A 1 151 ? -15.716 5.470 -4.858 1.00 89.62 151 GLY A CA 1
ATOM 1212 C C . GLY A 1 151 ? -14.737 4.629 -4.029 1.00 89.62 151 GLY A C 1
ATOM 1213 O O . GLY A 1 151 ? -15.053 3.488 -3.689 1.00 89.62 151 GLY A O 1
ATOM 1214 N N . THR A 1 152 ? -13.600 5.193 -3.618 1.00 95.25 152 THR A N 1
ATOM 1215 C CA . THR A 1 152 ? -12.621 4.501 -2.771 1.00 95.25 152 THR A CA 1
ATOM 1216 C C . THR A 1 152 ? -13.175 4.253 -1.363 1.00 95.25 152 THR A C 1
ATOM 1218 O O . THR A 1 152 ? -13.766 5.130 -0.721 1.00 95.25 152 THR A O 1
ATOM 1221 N N . LYS A 1 153 ? -13.015 3.021 -0.865 1.00 95.75 153 LYS A N 1
ATOM 1222 C CA . LYS A 1 153 ? -13.495 2.600 0.460 1.00 95.75 153 LYS A CA 1
ATOM 1223 C C . LYS A 1 153 ? -12.320 2.146 1.314 1.00 95.75 153 LYS A C 1
ATOM 1225 O O . LYS A 1 153 ? -11.630 1.201 0.957 1.00 95.75 153 LYS A O 1
ATOM 1230 N N . ALA A 1 154 ? -12.133 2.794 2.456 1.00 97.19 154 ALA A N 1
ATOM 1231 C CA . ALA A 1 154 ? -11.167 2.364 3.455 1.00 97.19 154 ALA A CA 1
ATOM 1232 C C . ALA A 1 154 ? -11.677 1.113 4.193 1.00 97.19 154 ALA A C 1
ATOM 1234 O O . ALA A 1 154 ? -12.832 1.059 4.625 1.00 97.19 154 ALA A O 1
ATOM 1235 N N . ARG A 1 155 ? -10.804 0.121 4.358 1.00 97.44 155 ARG A N 1
ATOM 1236 C CA . ARG A 1 155 ? -10.974 -1.060 5.210 1.00 97.44 155 ARG A CA 1
ATOM 1237 C C . ARG A 1 155 ? -9.911 -1.051 6.305 1.00 97.44 155 ARG A C 1
ATOM 1239 O O . ARG A 1 155 ? -8.829 -0.505 6.126 1.00 97.44 155 ARG A O 1
ATOM 1246 N N . GLY A 1 156 ? -10.224 -1.708 7.416 1.00 95.19 156 GLY A N 1
ATOM 1247 C CA . GLY A 1 156 ? -9.332 -1.837 8.566 1.00 95.19 156 GLY A CA 1
ATOM 1248 C C . GLY A 1 156 ? -9.968 -1.322 9.850 1.00 95.19 156 GLY A C 1
ATOM 124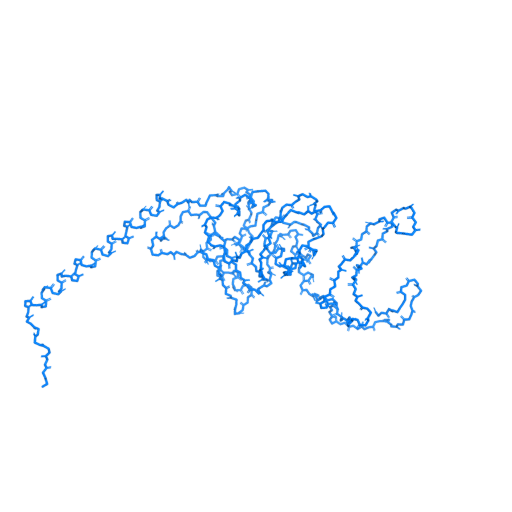9 O O . GLY A 1 156 ? -11.060 -0.756 9.850 1.00 95.19 156 GLY A O 1
ATOM 1250 N N . GLU A 1 157 ? -9.283 -1.549 10.957 1.00 94.12 157 GLU A N 1
ATOM 1251 C CA . GLU A 1 157 ? -9.695 -1.179 12.306 1.00 94.12 157 GLU A CA 1
ATOM 1252 C C . GLU A 1 157 ? -8.923 0.061 12.761 1.00 94.12 157 GLU A C 1
ATOM 1254 O O . GLU A 1 157 ? -8.103 0.040 13.680 1.00 94.12 157 GLU A O 1
ATOM 1259 N N . TY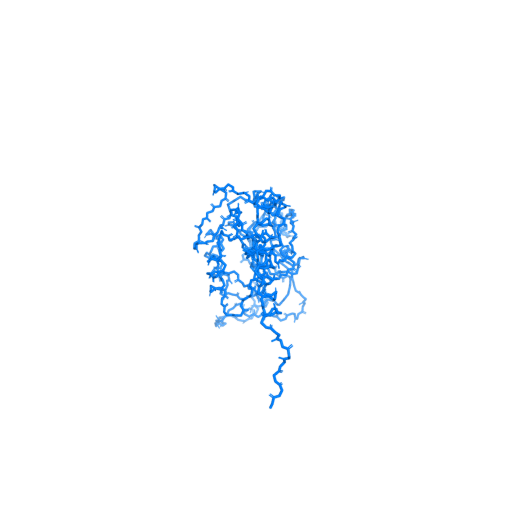R A 1 158 ? -9.173 1.147 12.035 1.00 92.38 158 TYR A N 1
ATOM 1260 C CA . TYR A 1 158 ? -8.556 2.454 12.249 1.00 92.38 158 TYR A CA 1
ATOM 1261 C C . TYR A 1 158 ? -9.503 3.453 12.931 1.00 92.38 158 TYR A C 1
ATOM 1263 O O . TYR A 1 158 ? -9.068 4.499 13.399 1.00 92.38 158 TYR A O 1
ATOM 1271 N N . ARG A 1 159 ? -10.811 3.155 12.971 1.00 90.94 159 ARG A N 1
ATOM 1272 C CA . ARG A 1 159 ? -11.823 3.989 13.635 1.00 90.94 159 ARG A CA 1
ATOM 1273 C C . ARG A 1 159 ? -11.979 3.576 15.093 1.00 90.94 159 ARG A C 1
ATOM 1275 O O . ARG A 1 159 ? -11.810 2.408 15.440 1.00 90.94 159 ARG A O 1
ATOM 1282 N N . GLN A 1 160 ? -12.374 4.537 15.918 1.00 83.38 160 GLN A N 1
ATOM 1283 C CA . GLN A 1 160 ? -12.777 4.292 17.300 1.00 83.38 160 GLN A CA 1
ATOM 1284 C C . GLN A 1 160 ? -13.966 3.318 17.355 1.00 83.38 160 GLN A C 1
ATOM 1286 O O . GLN A 1 160 ? -14.807 3.276 16.454 1.00 83.38 160 GLN A O 1
ATOM 1291 N N . SER A 1 161 ? -14.033 2.544 18.435 1.00 84.31 161 SER A N 1
ATOM 1292 C CA . SER A 1 161 ? -15.147 1.637 18.746 1.00 84.31 161 SER A CA 1
ATOM 1293 C C . SER A 1 161 ? -15.753 1.992 20.103 1.00 84.31 161 SER A C 1
ATOM 1295 O O . SER A 1 161 ? -15.113 2.711 20.864 1.00 84.31 161 SER A O 1
ATOM 1297 N N . LEU A 1 162 ? -16.924 1.438 20.441 1.00 83.25 162 LEU A N 1
ATOM 1298 C CA . LEU A 1 162 ? -17.656 1.743 21.682 1.00 83.25 162 LEU A CA 1
ATOM 1299 C C . LEU A 1 162 ? -16.776 1.698 22.948 1.00 83.25 162 LEU A C 1
ATOM 1301 O O . LEU A 1 162 ? -16.897 2.561 23.805 1.00 83.25 162 LEU A O 1
ATOM 1305 N N . PHE A 1 163 ? -15.842 0.750 23.035 1.00 83.94 163 PHE A N 1
ATOM 1306 C CA . PHE A 1 163 ? -14.932 0.612 24.179 1.00 83.94 163 PHE A CA 1
ATOM 1307 C C . PHE A 1 163 ? -13.494 1.061 23.887 1.00 83.94 163 PHE A C 1
ATOM 1309 O O . PHE A 1 163 ? -12.577 0.666 24.589 1.00 83.94 163 PHE A O 1
ATOM 1316 N N . ARG A 1 164 ? -13.263 1.845 22.828 1.00 82.44 164 ARG A N 1
ATOM 1317 C CA . ARG A 1 164 ? -11.941 2.396 22.472 1.00 82.44 164 ARG A CA 1
ATOM 1318 C C . ARG A 1 164 ? -12.072 3.798 21.899 1.00 82.44 164 ARG A C 1
ATOM 1320 O O . ARG A 1 164 ? -11.694 4.053 20.753 1.00 82.44 164 ARG A O 1
ATOM 1327 N N . LEU A 1 165 ? -12.648 4.694 22.688 1.00 79.38 165 LEU A N 1
ATOM 1328 C CA . LEU A 1 165 ? -12.804 6.091 22.302 1.00 79.38 165 LEU A CA 1
ATOM 1329 C C . LEU A 1 165 ? -11.447 6.817 22.263 1.00 79.38 165 LEU A C 1
ATOM 1331 O O . LEU A 1 165 ? -11.195 7.602 21.357 1.00 79.38 165 LEU A O 1
ATOM 1335 N N . PHE A 1 166 ? -10.535 6.489 23.183 1.00 74.06 166 PHE A N 1
ATOM 1336 C CA . PHE A 1 166 ? -9.223 7.134 23.327 1.00 74.06 166 PHE A CA 1
ATOM 1337 C C . PHE A 1 166 ? -8.075 6.170 22.996 1.00 74.06 166 PHE A C 1
ATOM 1339 O O . PHE A 1 166 ? -7.273 5.826 23.860 1.00 74.06 166 PHE A O 1
ATOM 1346 N N . SER A 1 167 ? -8.015 5.669 21.757 1.00 74.62 167 SER A N 1
ATOM 1347 C CA . SER A 1 167 ? -6.901 4.805 21.331 1.00 74.62 167 SER A CA 1
ATOM 1348 C C . SER A 1 167 ? -5.563 5.531 21.524 1.00 74.62 167 SER A C 1
ATOM 1350 O O . SER A 1 167 ? -5.351 6.580 20.928 1.00 74.62 167 SER A O 1
ATOM 1352 N N . LEU A 1 168 ? -4.661 4.951 22.319 1.00 83.44 168 LEU A N 1
ATOM 1353 C CA . LEU A 1 168 ? -3.302 5.459 22.576 1.00 83.44 168 LEU A CA 1
ATOM 1354 C C . LEU A 1 168 ? -2.266 4.829 21.634 1.00 83.44 168 LEU A C 1
ATOM 1356 O O . LEU A 1 168 ? -1.129 4.580 22.033 1.00 83.44 168 LEU A O 1
ATOM 1360 N N . ASP A 1 169 ? -2.704 4.497 20.426 1.00 91.06 169 ASP A N 1
ATOM 1361 C CA . ASP A 1 169 ? -1.823 3.928 19.417 1.00 91.06 169 ASP A CA 1
ATOM 1362 C C . ASP A 1 169 ? -1.166 5.056 18.650 1.00 91.06 169 ASP A C 1
ATOM 1364 O O . ASP A 1 169 ? -1.847 6.004 18.266 1.00 91.06 169 ASP A O 1
ATOM 1368 N N . ASP A 1 170 ? 0.123 4.906 18.378 1.00 92.56 170 ASP A N 1
ATOM 1369 C CA . ASP A 1 170 ? 0.866 5.897 17.607 1.00 92.56 170 ASP A CA 1
ATOM 1370 C C . ASP A 1 170 ? 0.465 5.840 16.122 1.00 92.56 170 ASP A C 1
ATOM 1372 O O . ASP A 1 170 ? 0.465 6.860 15.444 1.00 92.56 170 ASP A O 1
ATOM 1376 N N . LEU A 1 171 ? 0.110 4.648 15.611 1.00 94.31 171 LEU A N 1
ATOM 1377 C CA . LEU A 1 171 ? -0.226 4.410 14.203 1.00 94.31 171 LEU A CA 1
ATOM 1378 C C . LEU A 1 171 ? -1.290 3.316 14.020 1.00 94.31 171 LEU A C 1
ATOM 1380 O O . LEU A 1 171 ? -1.335 2.312 14.738 1.00 94.31 171 LEU A O 1
ATOM 1384 N N . ARG A 1 172 ? -2.104 3.457 12.970 1.00 94.81 172 ARG A N 1
ATOM 1385 C CA . ARG A 1 172 ? -3.054 2.448 12.478 1.00 94.81 172 ARG A CA 1
ATOM 1386 C C . ARG A 1 172 ? -2.799 2.137 11.009 1.00 94.81 172 ARG A C 1
ATOM 1388 O O . ARG A 1 172 ? -2.323 2.987 10.268 1.00 94.81 172 ARG A O 1
ATOM 1395 N N . PHE A 1 173 ? -3.156 0.934 10.570 1.00 97.31 173 PHE A N 1
ATOM 1396 C CA . PHE A 1 173 ? -3.139 0.592 9.150 1.00 97.31 173 PHE A CA 1
ATOM 1397 C C . PHE A 1 173 ? -4.523 0.719 8.529 1.00 97.31 173 PHE A C 1
ATOM 1399 O O . PHE A 1 173 ? -5.536 0.372 9.143 1.00 97.31 173 PHE A O 1
ATOM 1406 N N . VAL A 1 174 ? -4.540 1.188 7.285 1.00 97.56 174 VAL A N 1
ATOM 1407 C CA . VAL A 1 174 ? -5.736 1.291 6.453 1.00 97.56 174 VAL A CA 1
ATOM 1408 C C . VAL A 1 174 ? -5.443 0.722 5.080 1.00 97.56 174 VAL A C 1
ATOM 1410 O O . VAL A 1 174 ? -4.389 0.982 4.497 1.00 97.56 174 VAL A O 1
ATOM 1413 N N . PHE A 1 175 ? -6.403 -0.030 4.554 1.00 98.44 175 PHE A N 1
ATOM 1414 C CA . PHE A 1 175 ? -6.337 -0.601 3.222 1.00 98.44 175 PHE A CA 1
ATOM 1415 C C . PHE A 1 175 ? -7.436 -0.033 2.318 1.00 98.44 175 PHE A C 1
ATOM 1417 O O . PHE A 1 175 ? -8.600 0.012 2.716 1.00 98.44 175 PHE A O 1
ATOM 1424 N N . TYR A 1 176 ? -7.089 0.365 1.095 1.00 98.31 176 TYR A N 1
ATOM 1425 C CA . TYR A 1 176 ? -8.020 0.837 0.065 1.00 98.31 176 TYR A CA 1
ATOM 1426 C C . TYR A 1 176 ? -8.033 -0.156 -1.103 1.00 98.31 176 TYR A C 1
ATOM 1428 O O . TYR A 1 176 ? -7.180 -0.058 -1.988 1.00 98.31 176 TYR A O 1
ATOM 1436 N N . PRO A 1 177 ? -8.978 -1.111 -1.128 1.00 98.06 177 PRO A N 1
ATOM 1437 C CA . PRO A 1 177 ? -9.057 -2.124 -2.173 1.00 98.06 177 PRO A CA 1
ATOM 1438 C C . PRO A 1 177 ? -9.286 -1.502 -3.550 1.00 98.06 177 PRO A C 1
ATOM 1440 O O . PRO A 1 177 ? -10.094 -0.583 -3.694 1.00 98.06 177 PRO A O 1
ATOM 1443 N N . GLY A 1 178 ? -8.592 -2.027 -4.554 1.00 95.75 178 GLY A N 1
ATOM 1444 C CA . GLY A 1 178 ? -8.660 -1.613 -5.955 1.00 95.75 178 GLY A CA 1
ATOM 1445 C C . GLY A 1 178 ? -8.057 -0.238 -6.256 1.00 95.75 178 GLY A C 1
ATOM 1446 O O . GLY A 1 178 ? -8.006 0.157 -7.417 1.00 95.75 178 GLY A O 1
ATOM 1447 N N . ALA A 1 179 ? -7.605 0.506 -5.244 1.00 96.44 179 ALA A N 1
ATOM 1448 C CA . ALA A 1 179 ? -6.987 1.807 -5.450 1.00 96.44 179 ALA A CA 1
ATOM 1449 C C . ALA A 1 179 ? -5.544 1.665 -5.957 1.00 96.44 179 ALA A C 1
ATOM 1451 O O . ALA A 1 179 ? -4.825 0.744 -5.573 1.00 96.44 179 ALA A O 1
ATOM 1452 N N . ARG A 1 180 ? -5.101 2.626 -6.773 1.00 94.56 180 ARG A N 1
ATOM 1453 C CA . ARG A 1 180 ? -3.696 2.775 -7.181 1.00 94.56 180 ARG A CA 1
ATOM 1454 C C . ARG A 1 180 ? -3.055 3.873 -6.331 1.00 94.56 180 ARG A C 1
ATOM 1456 O O . ARG A 1 180 ? -3.710 4.895 -6.118 1.00 94.56 180 ARG A O 1
ATOM 1463 N N . PRO A 1 181 ? -1.816 3.711 -5.836 1.00 94.88 181 PRO A N 1
ATOM 1464 C CA . PRO A 1 181 ? -1.205 4.718 -4.985 1.00 94.88 181 PRO A CA 1
ATOM 1465 C C . PRO A 1 181 ? -1.029 6.028 -5.752 1.00 94.88 181 PRO A C 1
ATOM 1467 O O . PRO A 1 181 ? -0.756 6.038 -6.951 1.00 94.88 181 PRO A O 1
ATOM 1470 N N . VAL A 1 182 ? -1.200 7.138 -5.039 1.00 94.44 182 VAL A N 1
ATOM 1471 C CA . VAL A 1 182 ? -0.875 8.493 -5.513 1.00 94.44 182 VAL A CA 1
ATOM 1472 C C . VAL A 1 182 ? 0.402 8.990 -4.839 1.00 94.44 182 VAL A C 1
ATOM 1474 O O . VAL A 1 182 ? 1.198 9.691 -5.460 1.00 94.44 182 VAL A O 1
ATOM 1477 N N . LEU A 1 183 ? 0.627 8.565 -3.594 1.00 94.94 183 LEU A N 1
ATOM 1478 C CA . LEU A 1 183 ? 1.818 8.854 -2.809 1.00 94.94 183 LEU A CA 1
ATOM 1479 C C . LEU A 1 183 ? 2.581 7.557 -2.539 1.00 94.94 183 LEU A C 1
ATOM 1481 O O . LEU A 1 183 ? 1.991 6.566 -2.109 1.00 94.94 183 LEU A O 1
ATOM 1485 N N . VAL A 1 184 ? 3.887 7.585 -2.785 1.00 95.38 184 VAL A N 1
ATOM 1486 C CA . VAL A 1 184 ? 4.836 6.500 -2.486 1.00 95.38 184 VAL A CA 1
ATOM 1487 C C . VAL A 1 184 ? 6.067 7.081 -1.777 1.00 95.38 184 VAL A C 1
ATOM 1489 O O . VAL A 1 184 ? 6.059 8.244 -1.378 1.00 95.38 184 VAL A O 1
ATOM 1492 N N . ASN A 1 185 ? 7.139 6.313 -1.587 1.00 95.69 185 ASN A N 1
ATOM 1493 C CA . ASN A 1 185 ? 8.388 6.869 -1.064 1.00 95.69 185 ASN A CA 1
ATOM 1494 C C . ASN A 1 185 ? 8.869 8.057 -1.920 1.00 95.69 185 ASN A C 1
ATOM 1496 O O . ASN A 1 185 ? 8.782 8.005 -3.146 1.00 95.69 185 ASN A O 1
ATOM 1500 N N . ALA A 1 186 ? 9.409 9.108 -1.294 1.00 95.19 186 ALA A N 1
ATOM 1501 C CA . ALA A 1 186 ? 9.863 10.307 -2.004 1.00 95.19 186 ALA A CA 1
ATOM 1502 C C . ALA A 1 186 ? 10.868 9.991 -3.128 1.00 95.19 186 ALA A C 1
ATOM 1504 O O . ALA A 1 186 ? 10.743 10.534 -4.219 1.00 95.19 186 ALA A O 1
ATOM 1505 N N . ARG A 1 187 ? 11.793 9.045 -2.905 1.00 94.88 187 ARG A N 1
ATOM 1506 C CA . ARG A 1 187 ? 12.791 8.632 -3.910 1.00 94.88 187 ARG A CA 1
ATOM 1507 C C . ARG A 1 187 ? 12.194 7.858 -5.088 1.00 94.88 187 ARG A C 1
ATOM 1509 O O . ARG A 1 187 ? 12.801 7.801 -6.148 1.00 94.88 187 ARG A O 1
ATOM 1516 N N . LEU A 1 188 ? 11.010 7.273 -4.908 1.00 94.38 188 LEU A N 1
ATOM 1517 C CA . LEU A 1 188 ? 10.278 6.559 -5.955 1.00 94.38 188 LEU A CA 1
ATOM 1518 C C . LEU A 1 188 ? 9.184 7.400 -6.613 1.00 94.38 188 LEU A C 1
ATOM 1520 O O . LEU A 1 188 ? 8.629 6.960 -7.617 1.00 94.38 188 LEU A O 1
ATOM 1524 N N . GLN A 1 189 ? 8.833 8.566 -6.061 1.00 94.88 189 GLN A N 1
ATOM 1525 C CA . GLN A 1 189 ? 7.637 9.292 -6.480 1.00 94.88 189 GLN A CA 1
ATOM 1526 C C . GLN A 1 189 ? 7.695 9.705 -7.950 1.00 94.88 189 GLN A C 1
ATOM 1528 O O . GLN A 1 189 ? 6.713 9.499 -8.661 1.00 94.88 189 GLN A O 1
ATOM 1533 N N . ASP A 1 190 ? 8.823 10.238 -8.413 1.00 93.69 190 ASP A N 1
ATOM 1534 C CA . ASP A 1 190 ? 8.964 10.700 -9.797 1.00 93.69 190 ASP A CA 1
ATOM 1535 C C . ASP A 1 190 ? 8.920 9.530 -10.778 1.00 93.69 190 ASP A C 1
ATOM 1537 O O . ASP A 1 190 ? 8.151 9.548 -11.740 1.00 93.69 190 ASP A O 1
ATOM 1541 N N . LEU A 1 191 ? 9.645 8.450 -10.469 1.00 91.50 191 LEU A N 1
ATOM 1542 C CA . LEU A 1 191 ? 9.588 7.211 -11.242 1.00 91.50 191 LEU A CA 1
ATOM 1543 C C . LEU A 1 191 ? 8.160 6.654 -11.298 1.00 91.50 191 LEU A C 1
ATOM 1545 O O . LEU A 1 191 ? 7.688 6.227 -12.351 1.00 91.50 191 LEU A O 1
ATOM 1549 N N . TYR A 1 192 ? 7.447 6.670 -10.174 1.00 92.50 192 TYR A N 1
ATOM 1550 C CA . TYR A 1 192 ? 6.073 6.197 -10.107 1.00 92.50 192 TYR A CA 1
ATOM 1551 C C . TYR A 1 192 ? 5.103 7.116 -10.871 1.00 92.50 192 TYR A C 1
ATOM 1553 O O . TYR A 1 192 ? 4.189 6.620 -11.532 1.00 92.50 192 TYR A O 1
ATOM 1561 N N . ASN A 1 193 ? 5.318 8.436 -10.852 1.00 92.88 193 ASN A N 1
ATOM 1562 C CA . ASN A 1 193 ? 4.555 9.415 -11.631 1.00 92.88 193 ASN A CA 1
ATOM 1563 C C . ASN A 1 193 ? 4.736 9.216 -13.144 1.00 92.88 193 ASN A C 1
ATOM 1565 O O . ASN A 1 193 ? 3.772 9.312 -13.906 1.00 92.88 193 ASN A O 1
ATOM 1569 N N . ILE A 1 194 ? 5.945 8.869 -13.580 1.00 90.31 194 ILE A N 1
ATOM 1570 C CA . ILE A 1 194 ? 6.189 8.443 -14.958 1.00 90.31 194 ILE A CA 1
ATOM 1571 C C . ILE A 1 194 ? 5.441 7.133 -15.203 1.00 90.31 194 ILE A C 1
ATOM 1573 O O . ILE A 1 194 ? 4.613 7.052 -16.100 1.00 90.31 194 ILE A O 1
ATOM 1577 N N . ARG A 1 195 ? 5.628 6.120 -14.355 1.00 87.44 195 ARG A N 1
ATOM 1578 C CA . ARG A 1 195 ? 5.017 4.798 -14.534 1.00 87.44 195 ARG A CA 1
ATOM 1579 C C . ARG A 1 195 ? 3.491 4.827 -14.652 1.00 87.44 195 ARG A C 1
ATOM 1581 O O . ARG A 1 195 ? 2.946 4.154 -15.517 1.00 87.44 195 ARG A O 1
ATOM 1588 N N . ARG A 1 196 ? 2.785 5.600 -13.820 1.00 87.69 196 ARG A N 1
ATOM 1589 C CA . ARG A 1 196 ? 1.308 5.714 -13.861 1.00 87.69 196 ARG A CA 1
ATOM 1590 C C . ARG A 1 196 ? 0.768 6.321 -15.162 1.00 87.69 196 ARG A C 1
ATOM 1592 O O . ARG A 1 196 ? -0.436 6.270 -15.393 1.00 87.69 196 ARG A O 1
ATOM 1599 N N . THR A 1 197 ? 1.647 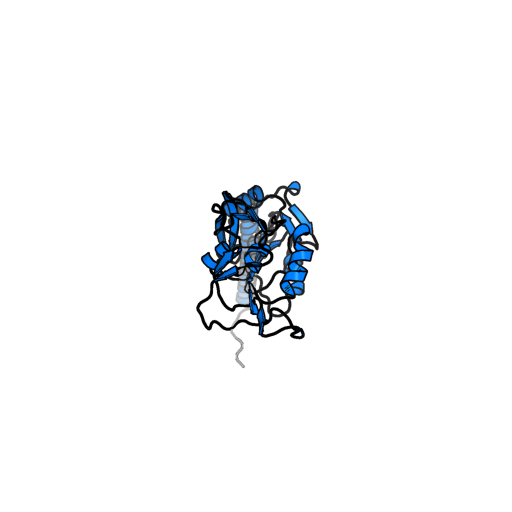6.912 -15.964 1.00 90.19 197 THR A N 1
ATOM 1600 C CA . THR A 1 197 ? 1.359 7.541 -17.258 1.00 90.19 197 THR A CA 1
ATOM 1601 C C . THR A 1 197 ? 1.349 6.513 -18.400 1.00 90.19 197 THR A C 1
ATOM 1603 O O . THR A 1 197 ? 0.834 6.812 -19.480 1.00 90.19 197 THR A O 1
ATOM 1606 N N . PHE A 1 198 ? 1.866 5.304 -18.142 1.00 89.06 198 PHE A N 1
ATOM 1607 C CA . PHE A 1 198 ? 1.943 4.182 -19.074 1.00 89.06 198 PHE A CA 1
ATOM 1608 C C . PHE A 1 198 ? 1.093 2.993 -18.598 1.00 89.06 198 PHE A C 1
ATOM 1610 O O . PHE A 1 198 ? 0.959 2.731 -17.398 1.00 89.06 198 PHE A O 1
ATOM 1617 N N . GLN A 1 199 ? 0.531 2.250 -19.548 1.00 86.94 199 GLN A N 1
ATOM 1618 C CA . GLN A 1 199 ? -0.083 0.943 -19.319 1.00 86.94 199 GLN A CA 1
ATOM 1619 C C . GLN A 1 199 ? 0.891 -0.192 -19.645 1.00 86.94 199 GLN A C 1
ATOM 1621 O O . GLN A 1 199 ? 1.888 0.003 -20.337 1.00 86.94 199 GLN A O 1
ATOM 1626 N N . ASN A 1 200 ? 0.593 -1.397 -19.159 1.00 85.31 200 ASN A N 1
ATOM 1627 C CA . ASN A 1 200 ? 1.361 -2.575 -19.549 1.00 85.31 200 ASN A CA 1
ATOM 1628 C C . ASN A 1 200 ? 1.086 -2.905 -21.029 1.00 85.31 200 ASN A C 1
ATOM 1630 O O . ASN A 1 200 ? -0.082 -2.911 -21.426 1.00 85.31 200 ASN A O 1
ATOM 1634 N N . PRO A 1 201 ? 2.119 -3.238 -21.828 1.00 90.62 201 PRO A N 1
ATOM 1635 C CA . PRO A 1 201 ? 1.940 -3.572 -23.243 1.00 90.62 201 PRO A CA 1
ATOM 1636 C C . PRO A 1 201 ? 1.235 -4.919 -23.444 1.00 90.62 201 PRO A C 1
ATOM 1638 O O . PRO A 1 201 ? 0.625 -5.166 -24.478 1.00 90.62 201 PRO A O 1
ATOM 1641 N N . LEU A 1 202 ? 1.298 -5.793 -22.439 1.00 89.81 202 LEU A N 1
ATOM 1642 C CA . LEU A 1 202 ? 0.662 -7.101 -22.426 1.00 89.81 202 LEU A CA 1
ATOM 1643 C C . LEU A 1 202 ? -0.323 -7.178 -21.258 1.00 89.81 202 LEU A C 1
ATOM 1645 O O . LEU A 1 202 ? -0.022 -6.737 -20.146 1.00 89.81 202 LEU A O 1
ATOM 1649 N N . ARG A 1 203 ? -1.486 -7.801 -21.485 1.00 77.50 203 ARG A N 1
ATOM 1650 C CA . ARG A 1 203 ? -2.464 -8.091 -20.416 1.00 77.50 203 ARG A CA 1
ATOM 1651 C C . ARG A 1 203 ? -1.969 -9.162 -19.433 1.00 77.50 203 ARG A C 1
ATOM 1653 O O . ARG A 1 203 ? -2.497 -9.271 -18.332 1.00 77.50 203 ARG A O 1
ATOM 1660 N N . GLY A 1 204 ? -0.954 -9.932 -19.826 1.00 69.75 204 GLY A N 1
ATOM 1661 C CA . GLY A 1 204 ? -0.263 -10.931 -19.015 1.00 69.75 204 GLY A CA 1
ATOM 1662 C C . GLY A 1 204 ? 1.038 -11.376 -19.692 1.00 69.75 204 GLY A C 1
ATOM 1663 O O . GLY A 1 204 ? 1.159 -11.283 -20.909 1.00 69.75 204 GLY A O 1
ATOM 1664 N N . GLY A 1 205 ? 2.017 -11.828 -18.908 1.00 69.69 205 GLY A N 1
ATOM 1665 C CA . GLY A 1 205 ? 3.338 -12.235 -19.398 1.00 69.69 205 GLY A CA 1
ATOM 1666 C C . GLY A 1 205 ? 4.348 -12.424 -18.262 1.00 69.69 205 GLY A C 1
ATOM 1667 O O . GLY A 1 205 ? 4.134 -11.957 -17.133 1.00 69.69 205 GLY A O 1
ATOM 1668 N N . LEU A 1 206 ? 5.436 -13.141 -18.546 1.00 72.00 206 LEU A N 1
ATOM 1669 C CA . LEU A 1 206 ? 6.551 -13.330 -17.615 1.00 72.00 206 LEU A CA 1
ATOM 1670 C C . LEU A 1 206 ? 7.677 -12.374 -18.008 1.00 72.00 206 LEU A C 1
ATOM 1672 O O . LEU A 1 206 ? 8.176 -12.450 -19.120 1.00 72.00 206 LEU A O 1
ATOM 1676 N N . TYR A 1 207 ? 8.079 -11.481 -17.105 1.00 77.62 207 TYR A N 1
ATOM 1677 C CA . TYR A 1 207 ? 9.309 -10.712 -17.292 1.00 77.62 207 TYR A CA 1
ATOM 1678 C C . TYR A 1 207 ? 10.476 -11.695 -17.209 1.00 77.62 207 TYR A C 1
ATOM 1680 O O . TYR A 1 207 ? 10.761 -12.206 -16.130 1.00 77.62 207 TYR A O 1
ATOM 1688 N N . SER A 1 208 ? 11.075 -12.027 -18.350 1.00 79.12 208 SER A N 1
ATOM 1689 C CA . SER A 1 208 ? 12.146 -13.022 -18.445 1.00 79.12 208 SER A CA 1
ATOM 1690 C C . SER A 1 208 ? 13.527 -12.387 -18.339 1.00 79.12 208 SER A C 1
ATOM 1692 O O . SER A 1 208 ? 14.457 -13.029 -17.862 1.00 79.12 208 SER A O 1
ATOM 1694 N N . SER A 1 209 ? 13.667 -11.126 -18.753 1.00 77.19 209 SER A N 1
ATOM 1695 C CA . SER A 1 209 ? 14.902 -10.359 -18.603 1.00 77.19 209 SER A CA 1
ATOM 1696 C C . SER A 1 209 ? 14.593 -8.879 -18.420 1.00 77.19 209 SER A C 1
ATOM 1698 O O . SER A 1 209 ? 13.782 -8.309 -19.148 1.00 77.19 209 SER A O 1
ATOM 1700 N N . LEU A 1 210 ? 15.219 -8.256 -17.426 1.00 80.94 210 LEU A N 1
ATOM 1701 C CA . LEU A 1 210 ? 15.036 -6.839 -17.125 1.00 80.94 210 LEU A CA 1
ATOM 1702 C C . LEU A 1 210 ? 16.076 -5.991 -17.867 1.00 80.94 210 LEU A C 1
ATOM 1704 O O . LEU A 1 210 ? 17.035 -6.511 -18.432 1.00 80.94 210 LEU A O 1
ATOM 1708 N N . TYR A 1 211 ? 15.858 -4.682 -17.855 1.00 83.81 211 TYR A N 1
ATOM 1709 C CA . TYR A 1 211 ? 16.794 -3.686 -18.366 1.00 83.81 211 TYR A CA 1
ATOM 1710 C C . TYR A 1 211 ? 18.071 -3.638 -17.513 1.00 83.81 211 TYR A C 1
ATOM 1712 O O . TYR A 1 211 ? 17.981 -3.674 -16.282 1.00 83.81 211 TYR A O 1
ATOM 1720 N N . GLY A 1 212 ? 19.231 -3.481 -18.153 1.00 83.19 212 GLY A N 1
ATOM 1721 C CA . GLY A 1 212 ? 20.530 -3.335 -17.487 1.00 83.19 212 GLY A CA 1
ATOM 1722 C C . GLY A 1 212 ? 21.549 -4.415 -17.854 1.00 83.19 212 GLY A C 1
ATOM 1723 O O . GLY A 1 212 ? 21.355 -5.173 -18.804 1.00 83.19 212 GLY A O 1
ATOM 1724 N N . ASP A 1 213 ? 22.651 -4.471 -17.105 1.00 79.19 213 ASP A N 1
ATOM 1725 C CA . ASP A 1 213 ? 23.716 -5.454 -17.323 1.00 79.19 213 ASP A CA 1
ATOM 1726 C C . ASP A 1 213 ? 23.230 -6.878 -17.032 1.00 79.19 213 ASP A C 1
ATOM 1728 O O . ASP A 1 213 ? 22.658 -7.161 -15.975 1.00 79.19 213 ASP A O 1
ATOM 1732 N N . ARG A 1 214 ? 23.488 -7.794 -17.967 1.00 72.56 214 ARG A N 1
ATOM 1733 C CA . ARG A 1 214 ? 23.218 -9.226 -17.820 1.00 72.56 214 ARG A CA 1
ATOM 1734 C C . ARG A 1 214 ? 24.375 -10.059 -18.355 1.00 72.56 214 ARG A C 1
ATOM 1736 O O . ARG A 1 214 ? 25.140 -9.605 -19.198 1.00 72.56 214 ARG A O 1
ATOM 1743 N N . VAL A 1 215 ? 24.483 -11.297 -17.881 1.00 69.31 215 VAL A N 1
ATOM 1744 C CA . VAL A 1 215 ? 25.358 -12.292 -18.514 1.00 69.31 215 VAL A CA 1
ATOM 1745 C C . VAL A 1 215 ? 24.797 -12.574 -19.905 1.00 69.31 215 VAL A C 1
ATOM 1747 O O . VAL A 1 215 ? 23.609 -12.878 -20.040 1.00 69.31 215 VAL A O 1
ATOM 1750 N N . ASP A 1 216 ? 25.624 -12.404 -20.930 1.00 61.88 216 ASP A N 1
ATOM 1751 C CA . ASP A 1 216 ? 25.248 -12.664 -22.312 1.00 61.88 216 ASP A CA 1
ATOM 1752 C C . ASP A 1 216 ? 24.955 -14.174 -22.467 1.00 61.88 216 ASP A C 1
ATOM 1754 O O . ASP A 1 216 ? 25.799 -15.009 -22.139 1.00 61.88 216 ASP A O 1
ATOM 1758 N N . PRO A 1 217 ? 23.746 -14.568 -22.908 1.00 61.12 217 PRO A N 1
ATOM 1759 C CA . PRO A 1 217 ? 23.387 -15.978 -23.049 1.00 61.12 217 PRO A CA 1
ATOM 1760 C C . PRO A 1 217 ? 24.080 -16.668 -24.240 1.00 61.12 217 PRO A C 1
ATOM 1762 O O . PRO A 1 217 ? 23.967 -17.884 -24.378 1.00 61.12 217 PRO A O 1
ATOM 1765 N N . MET A 1 218 ? 24.754 -15.912 -25.112 1.00 64.56 218 MET A N 1
ATOM 1766 C CA . MET A 1 218 ? 25.417 -16.378 -26.336 1.00 64.56 218 MET A CA 1
ATOM 1767 C C . MET A 1 218 ? 26.942 -16.179 -26.328 1.00 64.56 218 MET A C 1
ATOM 1769 O O . MET A 1 218 ? 27.637 -16.843 -27.099 1.00 64.56 218 MET A O 1
ATOM 1773 N N . ARG A 1 219 ? 27.485 -15.293 -25.485 1.00 58.78 219 ARG A N 1
ATOM 1774 C CA . ARG A 1 219 ? 28.931 -15.071 -25.310 1.00 58.78 219 ARG A CA 1
ATOM 1775 C C . ARG A 1 219 ? 29.302 -15.125 -23.831 1.00 58.78 219 ARG A C 1
ATOM 1777 O O . ARG A 1 219 ? 28.579 -14.617 -22.991 1.00 58.78 219 ARG A O 1
ATOM 1784 N N . GLU A 1 220 ? 30.455 -15.694 -23.497 1.00 57.91 220 GLU A N 1
ATOM 1785 C CA . GLU A 1 220 ? 30.991 -15.628 -22.131 1.00 57.91 220 GLU A CA 1
ATOM 1786 C C . GLU A 1 220 ? 31.404 -14.176 -21.808 1.00 57.91 220 GLU A C 1
ATOM 1788 O O . GLU A 1 220 ? 32.527 -13.755 -22.075 1.00 57.91 220 GLU A O 1
ATOM 1793 N N . GLY A 1 221 ? 30.469 -13.364 -21.303 1.00 70.31 221 GLY A N 1
ATOM 1794 C CA . GLY A 1 221 ? 30.700 -11.957 -20.966 1.00 70.31 221 GLY A CA 1
ATOM 1795 C C . GLY A 1 221 ? 29.460 -11.245 -20.420 1.00 70.31 221 GLY A C 1
ATOM 1796 O O . GLY A 1 221 ? 28.356 -11.784 -20.444 1.00 70.31 221 GLY A O 1
ATOM 1797 N N . MET A 1 222 ? 29.635 -10.024 -19.906 1.00 72.44 222 MET A N 1
ATOM 1798 C CA . MET A 1 222 ? 28.507 -9.144 -19.577 1.00 72.44 222 MET A CA 1
ATOM 1799 C C . MET A 1 222 ? 28.072 -8.366 -20.823 1.00 72.44 222 MET A C 1
ATOM 1801 O O . MET A 1 222 ? 28.912 -7.812 -21.530 1.00 72.44 222 MET A O 1
ATOM 1805 N N . ALA A 1 223 ? 26.767 -8.293 -21.063 1.00 79.12 223 ALA A N 1
ATOM 1806 C CA . ALA A 1 223 ? 26.150 -7.474 -22.097 1.00 79.12 223 ALA A CA 1
ATOM 1807 C C . ALA A 1 223 ? 25.047 -6.596 -21.496 1.00 79.12 223 ALA A C 1
ATOM 1809 O O . ALA A 1 223 ? 24.307 -7.016 -20.605 1.00 79.12 223 ALA A O 1
ATOM 1810 N N . PHE A 1 224 ? 24.912 -5.377 -22.016 1.00 83.19 224 PHE A N 1
ATOM 1811 C CA . PHE A 1 224 ? 23.875 -4.446 -21.586 1.00 83.19 224 PHE A CA 1
ATOM 1812 C C . PHE A 1 224 ? 22.568 -4.692 -22.348 1.00 83.19 224 PHE A C 1
ATOM 1814 O O . PHE A 1 224 ? 22.535 -4.633 -23.578 1.00 83.19 224 PHE A O 1
ATOM 1821 N N . HIS A 1 225 ? 21.478 -4.940 -21.624 1.00 85.69 225 HIS A N 1
ATOM 1822 C CA . HIS A 1 225 ? 20.144 -5.105 -22.185 1.00 85.69 225 HIS A CA 1
ATOM 1823 C C . HIS A 1 225 ? 19.393 -3.768 -22.185 1.00 85.69 225 HIS A C 1
ATOM 1825 O O . HIS A 1 225 ? 18.975 -3.269 -21.140 1.00 85.69 225 HIS A O 1
ATOM 1831 N N . ASN A 1 226 ? 19.211 -3.190 -23.374 1.00 88.06 226 ASN A N 1
ATOM 1832 C CA . ASN A 1 226 ? 18.549 -1.898 -23.592 1.00 88.06 226 ASN A CA 1
ATOM 1833 C C . ASN A 1 226 ? 17.008 -1.976 -23.608 1.00 88.06 226 ASN A C 1
ATOM 1835 O O . ASN A 1 226 ? 16.349 -0.982 -23.911 1.00 88.06 226 ASN A O 1
ATOM 1839 N N . GLY A 1 227 ? 16.432 -3.133 -23.277 1.00 87.12 227 GLY A N 1
ATOM 1840 C CA . GLY A 1 227 ? 14.998 -3.392 -23.304 1.00 87.12 227 GLY A CA 1
ATOM 1841 C C . GLY A 1 227 ? 14.527 -4.204 -22.102 1.00 87.12 227 GLY A C 1
ATOM 1842 O O . GLY A 1 227 ? 15.258 -4.434 -21.140 1.00 87.12 227 GLY A O 1
ATOM 1843 N N . VAL A 1 228 ? 13.264 -4.617 -22.145 1.00 86.69 228 VAL A N 1
ATOM 1844 C CA . VAL A 1 228 ? 12.686 -5.550 -21.177 1.00 86.69 228 VAL A CA 1
ATOM 1845 C C . VAL A 1 228 ? 12.057 -6.693 -21.955 1.00 86.69 228 VAL A C 1
ATOM 1847 O O . VAL A 1 228 ? 11.180 -6.466 -22.787 1.00 86.69 228 VAL A O 1
ATOM 1850 N N . ASP A 1 229 ? 12.466 -7.915 -21.633 1.00 87.69 229 ASP A N 1
ATOM 1851 C CA . ASP A 1 229 ? 11.951 -9.118 -22.269 1.00 87.69 229 ASP A CA 1
ATOM 1852 C C . ASP A 1 229 ? 10.723 -9.594 -21.498 1.00 87.69 229 ASP A C 1
ATOM 1854 O O . ASP A 1 229 ? 10.792 -9.905 -20.301 1.00 87.69 229 ASP A O 1
ATOM 1858 N N . ILE A 1 230 ? 9.588 -9.658 -22.194 1.00 88.56 230 ILE A N 1
ATOM 1859 C CA . ILE A 1 230 ? 8.345 -10.196 -21.652 1.00 88.56 230 ILE A CA 1
ATOM 1860 C C . ILE A 1 230 ? 7.966 -11.434 -22.454 1.00 88.56 230 ILE A C 1
ATOM 1862 O O . ILE A 1 230 ? 7.496 -11.354 -23.586 1.00 88.56 230 ILE A O 1
ATOM 1866 N N . GLN A 1 231 ? 8.148 -12.598 -21.845 1.00 88.94 231 GLN A N 1
ATOM 1867 C CA . GLN A 1 231 ? 7.740 -13.868 -22.411 1.00 88.94 231 GLN A CA 1
ATOM 1868 C C . GLN A 1 231 ? 6.210 -13.935 -22.501 1.00 88.94 231 GLN A C 1
ATOM 1870 O O . GLN A 1 231 ? 5.488 -13.832 -21.500 1.00 88.94 231 GLN A O 1
ATOM 1875 N N . ALA A 1 232 ? 5.732 -14.161 -23.721 1.00 89.56 232 ALA A N 1
ATOM 1876 C CA . ALA A 1 232 ? 4.333 -14.353 -24.068 1.00 89.56 232 ALA A CA 1
ATOM 1877 C C . ALA A 1 232 ? 4.203 -15.472 -25.113 1.00 89.56 232 ALA A C 1
ATOM 1879 O O . ALA A 1 232 ? 5.171 -15.839 -25.778 1.00 89.56 232 ALA A O 1
ATOM 1880 N N . ARG A 1 233 ? 3.000 -16.040 -25.260 1.00 90.25 233 ARG A N 1
ATOM 1881 C CA . ARG A 1 233 ? 2.735 -17.022 -26.323 1.00 90.25 233 ARG A CA 1
ATOM 1882 C C . ARG A 1 233 ? 2.692 -16.315 -27.677 1.00 90.25 233 ARG A C 1
ATOM 1884 O O . ARG A 1 233 ? 2.230 -15.176 -27.758 1.00 90.25 233 ARG A O 1
ATOM 1891 N N . MET A 1 234 ? 3.114 -16.998 -28.739 1.00 91.62 234 MET A N 1
ATOM 1892 C CA . MET A 1 234 ? 2.989 -16.477 -30.103 1.00 91.62 234 MET A CA 1
ATOM 1893 C C . MET A 1 234 ? 1.531 -16.089 -30.399 1.00 91.62 234 MET A C 1
ATOM 1895 O O . MET A 1 234 ? 0.609 -16.813 -30.026 1.00 91.62 234 MET A O 1
ATOM 1899 N N . GLY A 1 235 ? 1.332 -14.922 -31.018 1.00 90.81 235 GLY A N 1
ATOM 1900 C CA . GLY A 1 235 ? 0.005 -14.360 -31.292 1.00 90.81 235 GLY A CA 1
ATOM 1901 C C . GLY A 1 235 ? -0.648 -13.612 -30.120 1.00 90.81 235 GLY A C 1
ATOM 1902 O O . GLY A 1 235 ? -1.766 -13.127 -30.275 1.00 90.81 235 GLY A O 1
ATOM 1903 N N . THR A 1 236 ? 0.013 -13.483 -28.960 1.00 92.12 236 THR A N 1
ATOM 1904 C CA . THR A 1 236 ? -0.498 -12.641 -27.860 1.00 92.12 236 THR A CA 1
ATOM 1905 C C . THR A 1 236 ? -0.580 -11.178 -28.321 1.00 92.12 236 THR A C 1
ATOM 1907 O O . THR A 1 236 ? 0.446 -10.637 -28.734 1.00 92.12 236 THR A O 1
ATOM 1910 N N . PRO A 1 237 ? -1.750 -10.512 -28.238 1.00 92.88 237 PRO A N 1
ATOM 1911 C CA . PRO A 1 237 ? -1.870 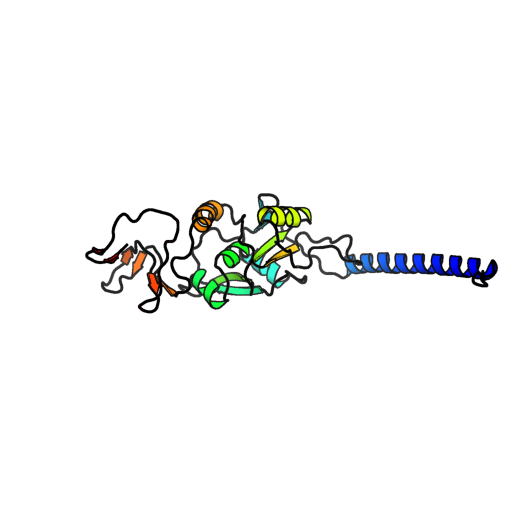-9.109 -28.622 1.00 92.88 237 PRO A CA 1
ATOM 1912 C C . PRO A 1 237 ? -0.960 -8.203 -27.787 1.00 92.88 237 PRO A C 1
ATOM 1914 O O . PRO A 1 237 ? -0.996 -8.251 -26.554 1.00 92.88 237 PRO A O 1
ATOM 1917 N N . ILE A 1 238 ? -0.187 -7.359 -28.471 1.00 93.69 238 ILE A N 1
ATOM 1918 C CA . ILE A 1 238 ? 0.624 -6.294 -27.876 1.00 93.69 238 ILE A CA 1
ATOM 1919 C C . ILE A 1 238 ? -0.129 -4.977 -28.059 1.00 93.69 238 ILE A C 1
ATOM 1921 O O . ILE A 1 238 ? -0.657 -4.693 -29.135 1.00 93.69 238 ILE A O 1
ATOM 1925 N N . HIS A 1 239 ? -0.201 -4.180 -27.001 1.00 93.38 239 HIS A N 1
ATOM 1926 C CA . HIS A 1 239 ? -0.871 -2.887 -26.992 1.00 93.38 239 HIS A CA 1
ATOM 1927 C C . HIS A 1 239 ? 0.142 -1.753 -26.785 1.00 93.38 239 HIS A C 1
ATOM 1929 O O . HIS A 1 239 ? 1.125 -1.940 -26.063 1.00 93.38 239 HIS A O 1
ATOM 1935 N N . PRO A 1 240 ? -0.097 -0.561 -27.362 1.00 93.31 240 PRO A N 1
ATOM 1936 C CA . PRO A 1 240 ? 0.739 0.601 -27.094 1.00 93.31 240 PRO A CA 1
ATOM 1937 C C . PRO A 1 240 ? 0.668 0.959 -25.609 1.00 93.31 240 PRO A C 1
ATOM 1939 O O . PRO A 1 240 ? -0.405 0.970 -25.007 1.00 93.31 240 PRO A O 1
ATOM 1942 N N . VAL A 1 241 ? 1.809 1.273 -25.001 1.00 92.69 241 VAL A N 1
ATOM 1943 C CA . VAL A 1 241 ? 1.877 1.619 -23.571 1.00 92.69 241 VAL A CA 1
ATOM 1944 C C . VAL A 1 241 ? 1.297 3.003 -23.263 1.00 92.69 241 VAL A C 1
ATOM 1946 O O . VAL A 1 241 ? 1.027 3.309 -22.104 1.00 92.69 241 VAL A O 1
ATOM 1949 N N . ARG A 1 242 ? 1.107 3.846 -24.281 1.00 93.81 242 ARG A N 1
ATOM 1950 C CA . ARG A 1 242 ? 0.531 5.192 -24.200 1.00 93.81 242 ARG A CA 1
ATOM 1951 C C . ARG A 1 242 ? 0.140 5.664 -25.602 1.00 93.81 242 ARG A C 1
ATOM 1953 O O . ARG A 1 242 ? 0.665 5.141 -26.583 1.00 93.81 242 ARG A O 1
ATOM 1960 N N . ASP A 1 243 ? -0.733 6.662 -25.677 1.00 94.06 243 ASP A N 1
ATOM 1961 C CA . ASP A 1 243 ? -1.020 7.386 -26.915 1.00 94.06 243 ASP A CA 1
ATOM 1962 C C . ASP A 1 243 ? 0.264 7.959 -27.535 1.00 94.06 243 ASP A C 1
ATOM 1964 O O . ASP A 1 243 ? 1.131 8.496 -26.837 1.00 94.06 243 ASP A O 1
ATOM 1968 N N . GLY A 1 244 ? 0.370 7.856 -28.856 1.00 93.81 244 GLY A N 1
ATOM 1969 C CA . GLY A 1 244 ? 1.522 8.299 -29.629 1.00 93.81 244 GLY A CA 1
ATOM 1970 C C . GLY A 1 244 ? 1.307 8.070 -31.122 1.00 93.81 244 GLY A C 1
ATOM 1971 O O . GLY A 1 244 ? 0.238 7.632 -31.547 1.00 93.81 244 GLY A O 1
ATOM 1972 N N . MET A 1 245 ? 2.332 8.367 -31.916 1.00 96.56 245 MET A N 1
ATOM 1973 C CA . MET A 1 245 ? 2.350 8.126 -33.358 1.00 96.56 245 MET A CA 1
ATOM 1974 C C . MET A 1 245 ? 3.409 7.072 -33.677 1.00 96.56 245 MET A C 1
ATOM 1976 O O . MET A 1 245 ? 4.528 7.159 -33.173 1.00 96.56 245 MET A O 1
ATOM 1980 N N . VAL A 1 246 ? 3.061 6.095 -34.513 1.00 95.94 246 VAL A N 1
ATOM 1981 C CA . VAL A 1 246 ? 4.015 5.093 -35.005 1.00 95.94 246 VAL A CA 1
ATOM 1982 C C . VAL A 1 246 ? 5.009 5.782 -35.938 1.00 95.94 246 VAL A C 1
ATOM 1984 O O . VAL A 1 246 ? 4.598 6.393 -36.924 1.00 95.94 246 VAL A O 1
ATOM 1987 N N . SER A 1 247 ? 6.302 5.700 -35.624 1.00 95.31 247 SER A N 1
ATOM 1988 C CA . SER A 1 247 ? 7.381 6.261 -36.451 1.00 95.31 247 SER A CA 1
ATOM 1989 C C . SER A 1 247 ? 8.064 5.218 -37.341 1.00 95.31 247 SER A C 1
ATOM 1991 O O . SER A 1 247 ? 8.652 5.589 -38.355 1.00 95.31 247 SER A O 1
ATOM 1993 N N . LEU A 1 248 ? 7.978 3.930 -36.992 1.00 94.50 248 LEU A N 1
ATOM 1994 C CA . LEU A 1 248 ? 8.556 2.815 -37.738 1.00 94.50 248 LEU A CA 1
ATOM 1995 C C . LEU A 1 248 ? 7.622 1.603 -37.670 1.00 94.50 248 LEU A C 1
ATOM 1997 O O . LEU A 1 248 ? 7.007 1.335 -36.649 1.00 94.50 248 LEU A O 1
ATOM 2001 N N . THR A 1 249 ? 7.512 0.856 -38.765 1.00 96.50 249 THR A N 1
ATOM 2002 C CA . THR A 1 249 ? 6.891 -0.470 -38.760 1.00 96.50 249 THR A CA 1
ATOM 2003 C C . THR A 1 249 ? 7.529 -1.326 -39.848 1.00 96.50 249 THR A C 1
ATOM 2005 O O . THR A 1 249 ? 7.672 -0.878 -40.986 1.00 96.50 249 THR A O 1
ATOM 2008 N N . GLY A 1 250 ? 7.968 -2.535 -39.501 1.00 96.56 250 GLY A N 1
ATOM 2009 C CA . GLY A 1 250 ? 8.595 -3.453 -40.452 1.00 96.56 250 GLY A CA 1
ATOM 2010 C C . GLY A 1 250 ? 9.663 -4.343 -39.828 1.00 96.56 250 GLY A C 1
ATOM 2011 O O . GLY A 1 250 ? 9.826 -4.395 -38.611 1.00 96.56 250 GLY A O 1
ATOM 2012 N N . TRP A 1 251 ? 10.382 -5.072 -40.678 1.00 96.69 251 TRP A N 1
ATOM 2013 C CA . TRP A 1 251 ? 11.530 -5.870 -40.256 1.00 96.69 251 TRP A CA 1
ATOM 2014 C C . TRP A 1 251 ? 12.747 -4.977 -40.011 1.00 96.69 251 TRP A C 1
ATOM 2016 O O . TRP A 1 251 ? 13.107 -4.172 -40.867 1.00 96.69 251 TRP A O 1
ATOM 2026 N N . MET A 1 252 ? 13.390 -5.155 -38.858 1.00 94.94 252 MET A N 1
ATOM 2027 C CA . MET A 1 252 ? 14.616 -4.465 -38.467 1.00 94.94 252 MET A CA 1
ATOM 2028 C C . MET A 1 252 ? 15.703 -5.488 -38.139 1.00 94.94 252 MET A C 1
ATOM 2030 O O . MET A 1 252 ? 15.454 -6.464 -37.425 1.00 94.94 252 MET A O 1
ATOM 2034 N N . ASP A 1 253 ? 16.906 -5.270 -38.668 1.00 92.75 253 ASP A N 1
ATOM 2035 C CA . ASP A 1 253 ? 18.032 -6.175 -38.443 1.00 92.75 253 ASP A CA 1
ATOM 2036 C C . ASP A 1 253 ? 18.363 -6.287 -36.944 1.00 92.75 253 ASP A C 1
ATOM 2038 O O . ASP A 1 253 ? 18.332 -5.298 -36.211 1.00 92.75 253 ASP A O 1
ATOM 2042 N N . GLY A 1 254 ? 18.595 -7.510 -36.468 1.00 87.38 254 GLY A N 1
ATOM 2043 C CA . GLY A 1 254 ? 18.811 -7.830 -35.050 1.00 87.38 254 GLY A CA 1
ATOM 2044 C C . GLY A 1 254 ? 17.573 -7.805 -34.131 1.00 87.38 254 GLY A C 1
ATOM 2045 O O . GLY A 1 254 ? 17.607 -8.455 -33.089 1.00 87.38 254 GLY A O 1
ATOM 2046 N N . TYR A 1 255 ? 16.478 -7.128 -34.499 1.00 87.75 255 TYR A N 1
ATOM 2047 C CA . TYR A 1 255 ? 15.263 -7.000 -33.664 1.00 87.75 255 TYR A CA 1
ATOM 2048 C C . TYR A 1 255 ? 14.045 -7.759 -34.210 1.00 87.75 255 TYR A C 1
ATOM 2050 O O . TYR A 1 255 ? 13.108 -8.054 -33.470 1.00 87.75 255 TYR A O 1
ATOM 2058 N N . GLY A 1 256 ? 14.051 -8.107 -35.498 1.00 93.94 256 GLY A N 1
ATOM 2059 C CA . GLY A 1 256 ? 12.928 -8.766 -36.154 1.00 93.94 256 GLY A CA 1
ATOM 2060 C C . GLY A 1 256 ? 11.786 -7.798 -36.481 1.00 93.94 256 GLY A C 1
ATOM 2061 O O . GLY A 1 256 ? 12.014 -6.626 -36.788 1.00 93.94 256 GLY A O 1
ATOM 2062 N N . LEU A 1 257 ? 10.544 -8.290 -36.457 1.00 93.69 257 LEU A N 1
ATOM 2063 C CA . LEU A 1 257 ? 9.361 -7.468 -36.727 1.00 93.69 257 LEU A CA 1
ATOM 2064 C C . LEU A 1 257 ? 9.147 -6.444 -35.601 1.00 93.69 257 LEU A C 1
ATOM 2066 O O . LEU A 1 257 ? 8.874 -6.818 -34.462 1.00 93.69 257 LEU A O 1
ATOM 2070 N N . THR A 1 258 ? 9.242 -5.161 -35.945 1.00 94.75 258 THR A N 1
ATOM 2071 C CA . THR A 1 258 ? 9.280 -4.034 -35.006 1.00 94.75 258 THR A CA 1
ATOM 2072 C C . THR A 1 258 ? 8.201 -2.999 -35.333 1.00 94.75 258 THR A C 1
ATOM 2074 O O . THR A 1 258 ? 7.857 -2.791 -36.502 1.00 94.75 258 THR A O 1
ATOM 2077 N N . VAL A 1 259 ? 7.676 -2.363 -34.281 1.00 93.50 259 VAL A N 1
ATOM 2078 C CA . VAL A 1 259 ? 6.787 -1.188 -34.289 1.00 93.50 259 VAL A CA 1
ATOM 2079 C C . VAL A 1 259 ? 7.316 -0.180 -33.277 1.00 93.50 259 VAL A C 1
ATOM 2081 O O . VAL A 1 259 ? 7.787 -0.646 -32.215 1.00 93.50 259 VAL A O 1
#

Sequence (259 aa):
MNGLPITRYQIGQIKLMLRYGVMALLAVFFLGNIAALIFIKKIRVNPEHYVIREGVPFFSSSDEYIKLIKNYHHRIGAKVVIHTMRMGESYWDTARRYNVSIDTIIAANPFLTSLSSREGMKIVVPREDGVLMAADNLYDVYRMKKLLGPGTKARGEYRQSLFRLFSLDDLRFVFYPGARPVLVNARLQDLYNIRRTFQNPLRGGLYSSLYGDRVDPMREGMAFHNGVDIQARMGTPIHPVRDGMVSLTGWMDGYGLTV

Radius of gyration: 27.13 Å; chains: 1; bounding box: 91×32×80 Å

Foldseek 3Di:
DDDDPQDPVNVVVVVVCVVVVVVVVVVCLVVLLVCCVVPPDAADDDPVQWDQDPQFTQGQDQVRLVVSVVPPPWWLFFDKDKDFAAVPRFCVNVCVVLVEDSLQQQQQHQNDLDRDDDGRRIGIDTSAYWHKGKHQAVVVVVVQDVVQHPPWDKGIDRDADSNHPDRPYRIGMIITGPTGGCDGHPSCNVVVVVVVQWDAQAPDFDFPDDAAWDQDPVDRDIDGDHDIDTDDDPPGHTHGRHDDDDPDAQQDPPPGTDD